Protein AF-A0A520C4T0-F1 (afdb_monomer_lite)

pLDDT: mean 92.87, std 3.26, range [80.75, 97.75]

Structure (mmCIF, N/CA/C/O backbone):
data_AF-A0A520C4T0-F1
#
_entry.id   AF-A0A520C4T0-F1
#
loop_
_atom_site.group_PDB
_atom_site.id
_atom_site.type_symbol
_atom_site.label_atom_id
_atom_site.label_alt_id
_atom_site.label_comp_id
_atom_site.label_asym_id
_atom_site.label_entity_id
_atom_site.label_seq_id
_atom_site.pdbx_PDB_ins_code
_atom_site.Cartn_x
_atom_site.Cartn_y
_atom_site.Cartn_z
_atom_site.occupancy
_atom_site.B_iso_or_equiv
_atom_site.auth_seq_id
_atom_site.auth_comp_id
_atom_site.auth_asym_id
_atom_site.auth_atom_id
_atom_site.pdbx_PDB_model_num
ATOM 1 N N . PHE A 1 1 ? 1.109 4.682 17.249 1.00 83.12 1 PHE A N 1
ATOM 2 C CA . PHE A 1 1 ? 2.144 3.772 16.698 1.00 83.12 1 PHE A CA 1
ATOM 3 C C . PHE A 1 1 ? 1.791 3.305 15.292 1.00 83.12 1 PHE A C 1
ATOM 5 O O . PHE A 1 1 ? 2.416 3.798 14.364 1.00 83.12 1 PHE A O 1
ATOM 12 N N . LEU A 1 2 ? 0.757 2.467 15.120 1.00 82.56 2 LEU A N 1
ATOM 13 C CA . LEU A 1 2 ? 0.374 1.898 13.815 1.00 82.56 2 LEU A CA 1
ATOM 14 C C . LEU A 1 2 ? 0.168 2.946 12.711 1.00 82.56 2 LEU A C 1
ATOM 16 O O . LEU A 1 2 ? 0.609 2.738 11.588 1.00 82.56 2 LEU A O 1
ATOM 20 N N . THR A 1 3 ? -0.440 4.091 13.026 1.00 83.19 3 THR A N 1
ATOM 21 C CA . THR A 1 3 ? -0.626 5.185 12.059 1.00 83.19 3 THR A CA 1
ATOM 22 C C . THR A 1 3 ? 0.706 5.717 11.525 1.00 83.19 3 THR A C 1
ATOM 24 O O . THR A 1 3 ? 0.868 5.862 10.318 1.00 83.19 3 THR A O 1
ATOM 27 N N . VAL A 1 4 ? 1.687 5.958 12.404 1.00 86.88 4 VAL A N 1
ATOM 28 C CA . VAL A 1 4 ? 3.007 6.494 12.024 1.00 86.88 4 VAL A CA 1
ATOM 29 C C . VAL A 1 4 ? 3.757 5.499 11.146 1.00 86.88 4 VAL A C 1
ATOM 31 O O . VAL A 1 4 ? 4.247 5.866 10.080 1.00 86.88 4 VAL A O 1
ATOM 34 N N . THR A 1 5 ? 3.805 4.231 11.556 1.00 89.38 5 THR A N 1
ATOM 35 C CA . THR A 1 5 ? 4.521 3.189 10.809 1.00 89.38 5 THR A CA 1
ATOM 36 C C . THR A 1 5 ? 3.862 2.904 9.459 1.00 89.38 5 THR A C 1
ATOM 38 O O . THR A 1 5 ? 4.558 2.799 8.452 1.00 89.38 5 THR A O 1
ATOM 41 N N . THR A 1 6 ? 2.525 2.891 9.404 1.00 88.00 6 THR A N 1
ATOM 42 C CA . THR A 1 6 ? 1.759 2.737 8.156 1.00 88.00 6 THR A CA 1
ATOM 43 C C . THR A 1 6 ? 2.044 3.881 7.186 1.00 88.00 6 THR A C 1
ATOM 45 O O . THR A 1 6 ? 2.322 3.637 6.014 1.00 88.00 6 THR A O 1
ATOM 48 N N . ILE A 1 7 ? 2.045 5.132 7.661 1.00 88.31 7 ILE A N 1
ATOM 49 C CA . ILE A 1 7 ? 2.377 6.290 6.820 1.00 88.31 7 ILE A CA 1
ATOM 50 C C . ILE A 1 7 ? 3.800 6.161 6.270 1.00 88.31 7 ILE A C 1
ATOM 52 O O . ILE A 1 7 ? 4.002 6.348 5.074 1.00 88.31 7 ILE A O 1
ATOM 56 N N . GLN A 1 8 ? 4.783 5.793 7.096 1.00 91.44 8 GLN A N 1
ATOM 57 C CA . GLN A 1 8 ? 6.172 5.626 6.650 1.00 91.44 8 GLN A CA 1
ATOM 58 C C . GLN A 1 8 ? 6.328 4.535 5.588 1.00 91.44 8 GLN A C 1
ATOM 60 O O . GLN A 1 8 ? 7.040 4.716 4.596 1.00 91.44 8 GLN A O 1
ATOM 65 N N . GLU A 1 9 ? 5.640 3.407 5.758 1.00 91.19 9 GLU A N 1
ATOM 66 C CA . GLU A 1 9 ? 5.629 2.338 4.762 1.00 91.19 9 GLU A CA 1
ATOM 67 C C . GLU A 1 9 ? 4.984 2.777 3.459 1.00 91.19 9 GLU A C 1
ATOM 69 O O . GLU A 1 9 ? 5.523 2.493 2.387 1.00 91.19 9 GLU A O 1
ATOM 74 N N . ILE A 1 10 ? 3.879 3.515 3.530 1.00 89.81 10 ILE A N 1
ATOM 75 C CA . ILE A 1 10 ? 3.190 4.030 2.349 1.00 89.81 10 ILE A CA 1
ATOM 76 C C . ILE A 1 10 ? 4.040 5.073 1.630 1.00 89.81 10 ILE A C 1
ATOM 78 O O . ILE A 1 10 ? 4.124 5.028 0.405 1.00 89.81 10 ILE A O 1
ATOM 82 N N . VAL A 1 11 ? 4.712 5.968 2.359 1.00 90.00 11 VAL A N 1
ATOM 83 C CA . VAL A 1 11 ? 5.649 6.949 1.793 1.00 90.00 11 VAL A CA 1
ATOM 84 C C . VAL A 1 11 ? 6.715 6.233 0.961 1.00 90.00 11 VAL A C 1
ATOM 86 O O . VAL A 1 11 ? 6.889 6.524 -0.222 1.00 90.00 11 VAL A O 1
ATOM 89 N N . ARG A 1 12 ? 7.402 5.251 1.558 1.00 93.31 12 ARG A N 1
ATOM 90 C CA . ARG A 1 12 ? 8.490 4.518 0.899 1.00 93.31 12 ARG A CA 1
ATOM 91 C C . ARG A 1 12 ? 7.990 3.665 -0.269 1.00 93.31 12 ARG A C 1
ATOM 93 O O . ARG A 1 12 ? 8.581 3.701 -1.346 1.00 93.31 12 ARG A O 1
ATOM 100 N N . SER A 1 13 ? 6.919 2.898 -0.068 1.00 91.25 13 SER A N 1
ATOM 101 C CA . SER A 1 13 ? 6.376 2.001 -1.096 1.00 91.25 13 SER A CA 1
ATOM 102 C C . SER A 1 13 ? 5.757 2.774 -2.261 1.00 91.25 13 SER A C 1
ATOM 104 O O . SER A 1 13 ? 6.084 2.484 -3.406 1.00 91.25 13 SER A O 1
ATOM 106 N N . SER A 1 14 ? 4.960 3.815 -2.016 1.00 91.44 14 SER A N 1
ATOM 107 C CA . SER A 1 14 ? 4.279 4.564 -3.087 1.00 91.44 14 SER A CA 1
ATOM 108 C C . SER A 1 14 ? 5.244 5.306 -4.005 1.00 91.44 14 SER A C 1
ATOM 110 O O . SER A 1 14 ? 4.997 5.402 -5.206 1.00 91.44 14 SER A O 1
ATOM 112 N N . LEU A 1 15 ? 6.360 5.808 -3.466 1.00 93.25 15 LEU A N 1
ATOM 113 C CA . LEU A 1 15 ? 7.383 6.485 -4.265 1.00 93.25 15 LEU A CA 1
ATOM 114 C C . LEU A 1 15 ? 8.107 5.538 -5.231 1.00 93.25 15 LEU A C 1
ATOM 116 O O . LEU A 1 15 ? 8.660 6.000 -6.227 1.00 93.25 15 LEU A O 1
ATOM 120 N N . VAL A 1 16 ? 8.137 4.236 -4.938 1.00 95.00 16 VAL A N 1
ATOM 121 C CA . VAL A 1 16 ? 9.079 3.318 -5.587 1.00 95.00 16 VAL A CA 1
ATOM 122 C C . VAL A 1 16 ? 8.405 2.101 -6.222 1.00 95.00 16 VAL A C 1
ATOM 124 O O . VAL A 1 16 ? 8.699 1.791 -7.370 1.00 95.00 16 VAL A O 1
ATOM 127 N N . GLN A 1 17 ? 7.480 1.431 -5.533 1.00 94.75 17 GLN A N 1
ATOM 128 C CA . GLN A 1 17 ? 6.895 0.145 -5.933 1.00 94.75 17 GLN A CA 1
ATOM 129 C C . GLN A 1 17 ? 6.230 0.189 -7.313 1.00 94.75 17 GLN A C 1
ATOM 131 O O . GLN A 1 17 ? 6.630 -0.555 -8.205 1.00 94.75 17 GLN A O 1
ATOM 136 N N . ASN A 1 18 ? 5.246 1.069 -7.523 1.00 93.50 18 ASN A N 1
ATOM 137 C CA . ASN A 1 18 ? 4.515 1.118 -8.796 1.00 93.50 18 ASN A CA 1
ATOM 138 C C . ASN A 1 18 ? 5.419 1.560 -9.955 1.00 93.50 18 ASN A C 1
ATOM 140 O O . ASN A 1 18 ? 5.301 1.040 -11.062 1.00 93.50 18 ASN A O 1
ATOM 144 N N . ALA A 1 19 ? 6.350 2.484 -9.696 1.00 95.38 19 ALA A N 1
ATOM 145 C CA . ALA A 1 19 ? 7.338 2.911 -10.682 1.00 95.38 19 ALA A CA 1
ATOM 146 C C . ALA A 1 19 ? 8.249 1.745 -11.088 1.00 95.38 19 ALA A C 1
ATOM 148 O O . ALA A 1 19 ? 8.416 1.478 -12.274 1.00 95.38 19 ALA A O 1
ATOM 149 N N . LEU A 1 20 ? 8.797 1.030 -10.103 1.00 96.81 20 LEU A N 1
ATOM 150 C CA . LEU A 1 20 ? 9.654 -0.132 -10.304 1.00 96.81 20 LEU A CA 1
ATOM 151 C C . LEU A 1 20 ? 8.931 -1.223 -11.098 1.00 96.81 20 LEU A C 1
ATOM 153 O O . LEU A 1 20 ? 9.462 -1.693 -12.101 1.00 96.81 20 LEU A O 1
ATOM 157 N N . ILE A 1 21 ? 7.711 -1.585 -10.685 1.00 95.94 21 ILE A N 1
ATOM 158 C CA . ILE A 1 21 ? 6.905 -2.602 -11.368 1.00 95.94 21 ILE A CA 1
ATOM 159 C C . ILE A 1 21 ? 6.658 -2.193 -12.817 1.00 95.94 21 ILE A C 1
ATOM 161 O O . ILE A 1 21 ? 6.878 -2.994 -13.724 1.00 95.94 21 ILE A O 1
ATOM 165 N N . LYS A 1 22 ? 6.247 -0.942 -13.047 1.00 94.56 22 LYS A N 1
ATOM 166 C CA . LYS A 1 22 ? 5.967 -0.425 -14.385 1.00 94.56 22 LYS A CA 1
ATOM 167 C C . LYS A 1 22 ? 7.208 -0.482 -15.269 1.00 94.56 22 LYS A C 1
ATOM 169 O O . LYS A 1 22 ? 7.157 -1.098 -16.327 1.00 94.56 22 LYS A O 1
ATOM 174 N N . PHE A 1 23 ? 8.304 0.141 -14.837 1.00 95.12 23 PHE A N 1
ATOM 175 C CA . PHE A 1 23 ? 9.500 0.276 -15.663 1.00 95.12 23 PHE A CA 1
ATOM 176 C C . PHE A 1 23 ? 10.185 -1.072 -15.909 1.00 95.12 23 PHE A C 1
ATOM 178 O O . PHE A 1 23 ? 10.609 -1.314 -17.028 1.00 95.12 23 PHE A O 1
ATOM 185 N N . ILE A 1 24 ? 10.210 -2.002 -14.945 1.00 95.44 24 ILE A N 1
ATOM 186 C CA . ILE A 1 24 ? 10.695 -3.369 -15.217 1.00 95.44 24 ILE A CA 1
ATOM 187 C C . ILE A 1 24 ? 9.792 -4.096 -16.223 1.00 95.44 24 ILE A C 1
ATOM 189 O O . ILE A 1 24 ? 10.297 -4.825 -17.073 1.00 95.44 24 ILE A O 1
ATOM 193 N N . SER A 1 25 ? 8.469 -3.920 -16.134 1.00 91.88 25 SER A N 1
ATOM 194 C CA . SER A 1 25 ? 7.519 -4.610 -17.020 1.00 91.88 25 SER A CA 1
ATOM 195 C C . SER A 1 25 ? 7.553 -4.089 -18.461 1.00 91.88 25 SER A C 1
ATOM 197 O O . SER A 1 25 ? 7.146 -4.814 -19.367 1.00 91.88 25 SER A O 1
ATOM 199 N N . SER A 1 26 ? 8.001 -2.845 -18.669 1.00 87.94 26 SER A N 1
ATOM 200 C CA . SER A 1 26 ? 7.968 -2.146 -19.961 1.00 87.94 26 SER A CA 1
ATOM 201 C C . SER A 1 26 ? 9.340 -1.876 -20.588 1.00 87.94 26 SER A C 1
ATOM 203 O O . SER A 1 26 ? 9.388 -1.242 -21.637 1.00 87.94 26 SER A O 1
ATOM 205 N N . SER A 1 27 ? 10.442 -2.248 -19.934 1.00 90.50 27 SER A N 1
ATOM 206 C CA . SER A 1 27 ? 11.806 -1.976 -20.412 1.00 90.50 27 SER A CA 1
ATOM 207 C C . SER A 1 27 ? 12.562 -3.253 -20.760 1.00 90.50 27 SER A C 1
ATOM 209 O O . SER A 1 27 ? 12.283 -4.329 -20.223 1.00 90.50 27 SER A O 1
ATOM 211 N N . ASP A 1 28 ? 13.543 -3.092 -21.643 1.00 89.62 28 ASP A N 1
ATOM 212 C CA . ASP A 1 28 ? 14.431 -4.154 -22.101 1.00 89.62 28 ASP A CA 1
ATOM 213 C C . ASP A 1 28 ? 15.311 -4.705 -20.966 1.00 89.62 28 ASP A C 1
ATOM 215 O O . ASP A 1 28 ? 15.524 -4.070 -19.925 1.00 89.62 28 ASP A O 1
ATOM 219 N N . ASP A 1 29 ? 15.794 -5.937 -21.143 1.00 89.00 29 ASP A N 1
ATOM 220 C CA . ASP A 1 29 ? 16.503 -6.691 -20.101 1.00 89.00 29 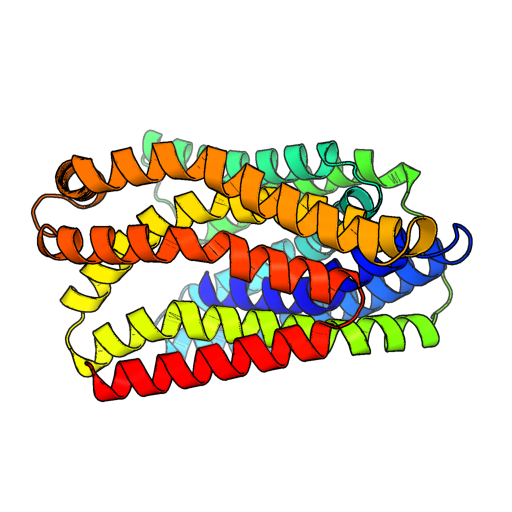ASP A CA 1
ATOM 221 C C . ASP A 1 29 ? 17.824 -6.045 -19.646 1.00 89.00 29 ASP A C 1
ATOM 223 O O . ASP A 1 29 ? 18.269 -6.284 -18.520 1.00 89.00 29 ASP A O 1
ATOM 227 N N . ASP A 1 30 ? 18.442 -5.219 -20.488 1.00 91.25 30 ASP A N 1
ATOM 228 C CA . ASP A 1 30 ? 19.680 -4.483 -20.220 1.00 91.25 30 ASP A CA 1
ATOM 229 C C . ASP A 1 30 ? 19.470 -3.251 -19.321 1.00 91.25 30 ASP A C 1
ATOM 231 O O . ASP A 1 30 ? 20.355 -2.891 -18.539 1.00 91.25 30 ASP A O 1
ATOM 235 N N . GLU A 1 31 ? 18.281 -2.647 -19.357 1.00 93.62 31 GLU A N 1
ATOM 236 C CA . GLU A 1 31 ? 17.913 -1.508 -18.512 1.00 93.62 31 GLU A CA 1
ATOM 237 C C . GLU A 1 31 ? 17.431 -1.942 -17.115 1.00 93.62 31 GLU A C 1
ATOM 239 O O . GLU A 1 31 ? 17.566 -1.196 -16.139 1.00 93.62 31 GLU A O 1
ATOM 244 N N . LYS A 1 32 ? 16.927 -3.176 -16.960 1.00 94.94 32 LYS A N 1
ATOM 245 C CA . LYS A 1 32 ? 16.395 -3.687 -15.677 1.00 94.94 32 LYS A CA 1
ATOM 246 C C . LYS A 1 32 ? 17.366 -3.553 -14.493 1.00 94.94 32 LYS A C 1
ATOM 248 O O . LYS A 1 32 ? 16.925 -3.074 -13.444 1.00 94.94 32 LYS A O 1
ATOM 253 N N . PRO A 1 33 ? 18.670 -3.884 -14.601 1.00 95.69 33 PRO A N 1
ATOM 254 C CA . PRO A 1 33 ? 19.602 -3.714 -13.485 1.00 95.69 33 PRO A CA 1
ATOM 255 C C . PRO A 1 33 ? 19.802 -2.256 -13.053 1.00 95.69 33 PRO A C 1
ATOM 257 O O . PRO A 1 33 ? 20.049 -1.989 -11.872 1.00 95.69 33 PRO A O 1
ATOM 260 N N . LYS A 1 34 ? 19.685 -1.311 -13.997 1.00 96.31 34 LYS A N 1
ATOM 261 C CA . LYS A 1 34 ? 19.764 0.134 -13.742 1.00 96.31 34 LYS A CA 1
ATOM 262 C C . LYS A 1 34 ? 18.522 0.621 -12.998 1.00 96.31 34 LYS A C 1
ATOM 264 O O . LYS A 1 34 ? 18.642 1.314 -11.988 1.00 96.31 34 LYS A O 1
ATOM 269 N N . ILE A 1 35 ? 17.340 0.181 -13.439 1.00 96.69 35 ILE A N 1
ATOM 270 C CA . ILE A 1 35 ? 16.049 0.481 -12.801 1.00 96.69 35 ILE A CA 1
ATOM 271 C C . ILE A 1 35 ? 16.022 -0.049 -11.362 1.00 96.69 35 ILE A C 1
ATOM 273 O O . ILE A 1 35 ? 15.666 0.686 -10.439 1.00 96.69 35 ILE A O 1
ATOM 277 N N . ILE A 1 36 ? 16.437 -1.304 -11.156 1.00 96.69 36 ILE A N 1
ATOM 278 C CA . ILE A 1 36 ? 16.510 -1.930 -9.829 1.00 96.69 36 ILE A CA 1
ATOM 279 C C . ILE A 1 36 ? 17.444 -1.126 -8.917 1.00 96.69 36 ILE A C 1
ATOM 281 O O . ILE A 1 36 ? 17.058 -0.781 -7.802 1.00 96.69 36 ILE A O 1
ATOM 285 N N . SER A 1 37 ? 18.641 -0.766 -9.390 1.00 95.94 37 SER A N 1
ATOM 286 C CA . SER A 1 37 ? 19.603 0.018 -8.603 1.00 95.94 37 SER A CA 1
ATOM 287 C C . SER A 1 37 ? 19.073 1.408 -8.220 1.00 95.94 37 SER A C 1
ATOM 289 O O . SER A 1 37 ? 19.130 1.805 -7.051 1.00 95.94 37 SER A O 1
ATOM 291 N N . ALA A 1 38 ? 18.466 2.128 -9.168 1.00 96.56 38 ALA A N 1
ATOM 292 C CA . ALA A 1 38 ? 17.843 3.425 -8.912 1.00 96.56 38 ALA A CA 1
ATOM 293 C C . ALA A 1 38 ? 16.696 3.324 -7.888 1.00 96.56 38 ALA A C 1
ATOM 295 O O . ALA A 1 38 ? 16.577 4.161 -6.991 1.00 96.56 38 ALA A O 1
ATOM 296 N N . SER A 1 39 ? 15.889 2.266 -7.978 1.00 96.75 39 SER A N 1
ATOM 297 C CA . SER A 1 39 ? 14.808 1.960 -7.037 1.00 96.75 39 SER A CA 1
ATOM 298 C C . SER A 1 39 ? 15.320 1.677 -5.621 1.00 96.75 39 SER A C 1
ATOM 300 O O . SER A 1 39 ? 14.822 2.261 -4.654 1.00 96.75 39 SER A O 1
ATOM 302 N N . PHE A 1 40 ? 16.361 0.845 -5.485 1.00 96.44 40 PHE A N 1
ATOM 303 C CA . PHE A 1 40 ? 17.034 0.604 -4.205 1.00 96.44 40 PHE A CA 1
ATOM 304 C C . PHE A 1 40 ? 17.624 1.887 -3.623 1.00 96.44 40 PHE A C 1
ATOM 306 O O . PHE A 1 40 ? 17.492 2.118 -2.424 1.00 96.44 40 PHE A O 1
ATOM 313 N N . THR A 1 41 ? 18.207 2.746 -4.461 1.00 95.94 41 THR A N 1
ATOM 314 C CA . THR A 1 41 ? 18.756 4.038 -4.031 1.00 95.94 41 THR A CA 1
ATOM 315 C C . THR A 1 41 ? 17.668 4.932 -3.439 1.00 95.94 41 THR A C 1
ATOM 317 O O . THR A 1 41 ? 17.805 5.395 -2.308 1.00 95.94 41 THR A O 1
ATOM 320 N N . ILE A 1 42 ? 16.553 5.134 -4.151 1.00 96.12 42 ILE A N 1
ATOM 321 C CA . ILE A 1 42 ? 15.443 5.967 -3.659 1.00 96.12 42 ILE A CA 1
ATOM 322 C C . ILE A 1 42 ? 14.845 5.363 -2.387 1.00 96.12 42 ILE A C 1
ATOM 324 O O . ILE A 1 42 ? 14.654 6.072 -1.401 1.00 96.12 42 ILE A O 1
ATOM 328 N N . SER A 1 43 ? 14.585 4.052 -2.376 1.00 96.06 43 SER A N 1
ATOM 329 C CA . SER A 1 43 ? 14.043 3.381 -1.195 1.00 96.06 43 SER A CA 1
ATOM 330 C C . SER A 1 43 ? 14.991 3.484 -0.001 1.00 96.06 43 SER A C 1
ATOM 332 O O . SER A 1 43 ? 14.514 3.695 1.106 1.00 96.06 43 SER A O 1
ATOM 334 N N . GLY A 1 44 ? 16.303 3.347 -0.205 1.00 96.12 44 GLY A N 1
ATOM 335 C CA . GLY A 1 44 ? 17.317 3.469 0.842 1.00 96.12 44 GLY A CA 1
ATOM 336 C C . GLY A 1 44 ? 17.378 4.878 1.425 1.00 96.12 44 GLY A C 1
ATOM 337 O O . GLY A 1 44 ? 17.341 5.026 2.645 1.00 96.12 44 GLY A O 1
ATOM 338 N N . ILE A 1 45 ? 17.371 5.908 0.571 1.00 95.88 45 ILE A N 1
ATOM 339 C CA . ILE A 1 45 ? 17.300 7.314 1.000 1.00 95.88 45 ILE A CA 1
ATOM 340 C C . ILE A 1 45 ? 16.035 7.550 1.830 1.00 95.88 45 ILE A C 1
ATOM 342 O O . ILE A 1 45 ? 16.126 8.082 2.933 1.00 95.88 45 ILE A O 1
ATOM 346 N N . MET A 1 46 ? 14.867 7.105 1.354 1.00 95.25 46 MET A N 1
ATOM 347 C CA . MET A 1 46 ? 13.615 7.254 2.103 1.00 95.25 46 MET A CA 1
ATOM 348 C C . MET A 1 46 ? 13.640 6.503 3.435 1.00 95.25 46 MET A C 1
ATOM 350 O O . MET A 1 46 ? 13.155 7.031 4.434 1.00 95.25 46 MET A O 1
ATOM 354 N N . THR A 1 47 ? 14.244 5.312 3.483 1.00 96.12 47 THR A N 1
ATOM 355 C CA . THR A 1 47 ? 14.421 4.580 4.741 1.00 96.12 47 THR A CA 1
ATOM 356 C C . THR A 1 47 ? 15.270 5.378 5.728 1.00 96.12 47 THR A C 1
ATOM 358 O O . THR A 1 47 ? 14.857 5.559 6.870 1.00 96.12 47 THR A O 1
ATOM 361 N N . ILE A 1 48 ? 16.422 5.895 5.291 1.00 96.81 48 ILE A N 1
ATOM 362 C CA . ILE A 1 48 ? 17.322 6.692 6.137 1.00 96.81 48 ILE A CA 1
ATOM 363 C C . ILE A 1 48 ? 16.610 7.947 6.648 1.00 96.81 48 ILE A C 1
ATOM 365 O O . ILE A 1 48 ? 16.675 8.234 7.840 1.00 96.81 48 ILE A O 1
ATOM 369 N N . VAL A 1 49 ? 15.884 8.656 5.776 1.00 96.06 49 VAL A N 1
ATOM 370 C CA . VAL A 1 49 ? 15.107 9.843 6.154 1.00 96.06 49 VAL A CA 1
ATOM 371 C C . VAL A 1 49 ? 14.069 9.490 7.222 1.00 96.06 49 VAL A C 1
ATOM 373 O O . VAL A 1 49 ? 14.047 10.128 8.269 1.00 96.06 49 VAL A O 1
ATOM 376 N N . CYS A 1 50 ? 13.248 8.455 7.026 1.00 95.06 50 CYS A N 1
ATOM 377 C CA . CYS A 1 50 ? 12.243 8.061 8.019 1.00 95.06 50 CYS A CA 1
ATOM 378 C C . CYS A 1 50 ? 12.862 7.605 9.351 1.00 95.06 50 CYS A C 1
ATOM 380 O O . CYS A 1 50 ? 12.350 7.971 10.405 1.00 95.06 50 CYS A O 1
ATOM 382 N N . ILE A 1 51 ? 13.971 6.856 9.320 1.00 95.88 51 ILE A N 1
ATOM 383 C CA . ILE A 1 51 ? 14.692 6.439 10.534 1.00 95.88 51 ILE A CA 1
ATOM 384 C C . ILE A 1 51 ? 15.231 7.663 11.281 1.00 95.88 51 ILE A C 1
ATOM 386 O O . ILE A 1 51 ? 15.065 7.762 12.496 1.00 95.88 51 ILE A O 1
ATOM 390 N N . PHE A 1 52 ? 15.830 8.617 10.565 1.00 96.19 52 PHE A N 1
ATOM 391 C CA . PHE A 1 52 ? 16.305 9.871 11.145 1.00 96.19 52 PHE A CA 1
ATOM 392 C C . PHE A 1 52 ? 15.159 10.668 11.784 1.00 96.19 52 PHE A C 1
ATOM 394 O O . PHE A 1 52 ? 15.271 11.089 12.934 1.00 96.19 52 PHE A O 1
ATOM 401 N N . PHE A 1 53 ? 14.025 10.800 11.088 1.00 94.88 53 PHE A N 1
ATOM 402 C CA . PHE A 1 53 ? 12.813 11.416 11.635 1.00 94.88 53 PHE A CA 1
ATOM 403 C C . PHE A 1 53 ? 12.325 10.701 12.902 1.00 94.88 53 PHE A C 1
ATOM 405 O O . PHE A 1 53 ? 11.973 11.365 13.874 1.00 94.88 53 PHE A O 1
ATOM 412 N N . ASN A 1 54 ? 12.342 9.366 12.928 1.00 94.81 54 ASN A N 1
ATOM 413 C CA . ASN A 1 54 ? 11.959 8.603 14.113 1.00 94.81 54 ASN A CA 1
ATOM 414 C C . ASN A 1 54 ? 12.882 8.902 15.294 1.00 94.81 54 ASN A C 1
ATOM 416 O O . ASN A 1 54 ? 12.386 9.177 16.378 1.00 94.81 54 ASN A O 1
ATOM 420 N N . PHE A 1 55 ? 14.202 8.918 15.103 1.00 95.19 55 PHE A N 1
ATOM 421 C CA . PHE A 1 55 ? 15.124 9.264 16.189 1.00 95.19 55 PHE A CA 1
ATOM 422 C C . PHE A 1 55 ? 14.936 10.698 16.697 1.00 95.19 55 PHE A C 1
ATOM 424 O O . PHE A 1 55 ? 14.981 10.920 17.906 1.00 95.19 55 PHE A O 1
ATOM 431 N N . LEU A 1 56 ? 14.687 11.651 15.795 1.00 95.06 56 LEU A N 1
ATOM 432 C CA . LEU A 1 56 ? 14.533 13.061 16.147 1.00 95.06 56 LEU A CA 1
ATOM 433 C C . LEU A 1 56 ? 13.209 13.351 16.872 1.00 95.06 56 LEU A C 1
ATOM 435 O O . LEU A 1 56 ? 13.192 14.107 17.839 1.00 95.06 56 LEU A O 1
ATOM 439 N N . PHE A 1 57 ? 12.104 12.746 16.425 1.00 94.12 57 PHE A N 1
ATOM 440 C CA . PHE A 1 57 ? 10.758 13.099 16.888 1.00 94.12 57 PHE A CA 1
ATOM 441 C C . PHE A 1 57 ? 10.091 12.053 17.791 1.00 94.12 57 PHE A C 1
ATOM 443 O O . PHE A 1 57 ? 9.031 12.344 18.335 1.00 94.12 57 PHE A O 1
ATOM 450 N N . ALA A 1 58 ? 10.669 10.863 18.002 1.00 92.81 58 ALA A N 1
ATOM 451 C CA . ALA A 1 58 ? 10.040 9.804 18.806 1.00 92.81 58 ALA A CA 1
ATOM 452 C C . ALA A 1 58 ? 9.648 10.259 20.220 1.00 92.81 58 ALA A C 1
ATOM 454 O O . ALA A 1 58 ? 8.528 9.991 20.649 1.00 92.81 58 ALA A O 1
ATOM 455 N N . HIS A 1 59 ? 10.551 10.946 20.926 1.00 91.94 59 HIS A N 1
ATOM 456 C CA . HIS A 1 59 ? 10.299 11.438 22.285 1.00 91.94 59 HIS A CA 1
ATOM 457 C C . HIS A 1 59 ? 9.249 12.552 22.289 1.00 91.94 59 HIS A C 1
ATOM 459 O O . HIS A 1 59 ? 8.272 12.461 23.021 1.00 91.94 59 HIS A O 1
ATOM 465 N N . TYR A 1 60 ? 9.375 13.523 21.379 1.00 91.75 60 TYR A N 1
ATOM 466 C CA . TYR A 1 60 ? 8.388 14.593 21.219 1.00 91.75 60 TYR A CA 1
ATOM 467 C C . TYR A 1 60 ? 6.975 14.054 20.945 1.00 91.75 60 TYR A C 1
ATOM 469 O O . TYR A 1 60 ? 6.005 14.501 21.547 1.00 91.75 60 TYR A O 1
ATOM 477 N N . LEU A 1 61 ? 6.852 13.057 20.063 1.00 89.38 61 LEU A N 1
ATOM 478 C CA . LEU A 1 61 ? 5.575 12.408 19.762 1.00 89.38 61 LEU A CA 1
ATOM 479 C C . LEU A 1 61 ? 5.039 11.583 20.940 1.00 89.38 61 LEU A C 1
ATOM 481 O O . LEU A 1 61 ? 3.825 11.492 21.106 1.00 89.38 61 LEU A O 1
ATOM 485 N N . ALA A 1 62 ? 5.916 10.976 21.746 1.00 90.81 62 ALA A N 1
ATOM 486 C CA . ALA A 1 62 ? 5.505 10.258 22.950 1.00 90.81 62 ALA A CA 1
ATOM 487 C C . ALA A 1 62 ? 4.910 11.208 23.995 1.00 90.81 62 ALA A C 1
ATOM 489 O O . ALA A 1 62 ? 3.873 10.882 24.569 1.00 90.81 62 ALA A O 1
ATOM 490 N N . ASP A 1 63 ? 5.520 12.378 24.187 1.00 91.06 63 ASP A N 1
ATOM 491 C CA . ASP A 1 63 ? 5.028 13.400 25.115 1.00 91.06 63 ASP A CA 1
ATOM 492 C C . ASP A 1 63 ? 3.727 14.035 24.607 1.00 91.06 63 ASP A C 1
ATOM 494 O O . ASP A 1 63 ? 2.767 14.176 25.362 1.00 91.06 63 ASP A O 1
ATOM 498 N N . LEU A 1 64 ? 3.653 14.351 23.307 1.00 88.88 64 LEU A N 1
ATOM 499 C CA . LEU A 1 64 ? 2.462 14.934 22.679 1.00 88.88 64 LEU A CA 1
ATOM 500 C C . LEU A 1 64 ? 1.219 14.039 22.810 1.00 88.88 64 LEU A C 1
ATOM 502 O O . LEU A 1 64 ? 0.102 14.543 22.910 1.00 88.88 64 LEU A O 1
ATOM 506 N N . TRP A 1 65 ? 1.404 12.718 22.776 1.00 85.38 65 TRP A N 1
ATOM 507 C CA . TRP A 1 65 ? 0.319 11.737 22.855 1.00 85.38 65 TRP A CA 1
ATOM 508 C C . TRP A 1 65 ? 0.160 11.085 24.232 1.00 85.38 65 TRP A C 1
ATOM 510 O O . TRP A 1 65 ? -0.597 10.121 24.340 1.00 85.38 65 TRP A O 1
ATOM 520 N N . ASP A 1 66 ? 0.867 11.574 25.256 1.00 87.00 66 ASP A N 1
ATOM 521 C CA . ASP A 1 66 ? 0.894 11.000 26.612 1.00 87.00 66 ASP A CA 1
ATOM 522 C C . ASP A 1 66 ? 1.126 9.470 26.615 1.00 87.00 66 ASP A C 1
ATOM 524 O O . ASP A 1 66 ? 0.523 8.688 27.349 1.00 87.00 66 ASP A O 1
ATOM 528 N N . ALA A 1 67 ? 2.011 9.012 25.726 1.00 85.06 67 ALA A N 1
ATOM 529 C CA . ALA A 1 67 ? 2.243 7.603 25.437 1.00 85.06 67 ALA A CA 1
ATOM 530 C C . ALA A 1 67 ? 3.706 7.236 25.709 1.00 85.06 67 ALA A C 1
ATOM 532 O O . ALA A 1 67 ? 4.472 6.966 24.789 1.00 85.06 67 ALA A O 1
ATOM 533 N N . LYS A 1 68 ? 4.106 7.182 26.984 1.00 80.75 68 LYS A N 1
ATOM 534 C CA . LYS A 1 68 ? 5.513 6.973 27.400 1.00 80.75 68 LYS A CA 1
ATOM 535 C C . LYS A 1 68 ? 6.242 5.799 26.706 1.00 80.75 68 LYS A C 1
ATOM 537 O O . LYS A 1 68 ? 7.387 5.987 26.299 1.00 80.75 68 LYS A O 1
ATOM 542 N N . PRO A 1 69 ? 5.631 4.613 26.480 1.00 86.56 69 PRO A N 1
ATOM 543 C CA . PRO A 1 69 ? 6.304 3.517 25.770 1.00 86.56 69 PRO A CA 1
ATOM 544 C C . PRO A 1 69 ? 6.520 3.772 24.267 1.00 86.56 69 PRO A C 1
ATOM 546 O O . PRO A 1 69 ? 7.325 3.087 23.638 1.00 86.56 69 PRO A O 1
ATOM 549 N N . PHE A 1 70 ? 5.807 4.735 23.672 1.00 89.62 70 PHE A N 1
ATOM 550 C CA . PHE A 1 70 ? 5.781 4.978 22.229 1.00 89.62 70 PHE A CA 1
ATOM 551 C C . PHE A 1 70 ? 7.170 5.244 21.650 1.00 89.62 70 PHE A C 1
ATOM 553 O O . PHE A 1 70 ? 7.509 4.661 20.619 1.00 89.62 70 PHE A O 1
ATOM 560 N N . ALA A 1 71 ? 7.976 6.081 22.313 1.00 90.75 71 ALA A N 1
ATOM 561 C CA . ALA A 1 71 ? 9.291 6.462 21.808 1.00 90.75 71 ALA A CA 1
ATOM 562 C C . ALA A 1 71 ? 10.207 5.241 21.650 1.00 90.75 71 ALA A C 1
ATOM 564 O O . ALA A 1 71 ? 10.777 5.018 20.582 1.00 90.75 71 ALA A O 1
ATOM 565 N N . SER A 1 72 ? 10.278 4.403 22.691 1.00 91.12 72 SER A N 1
ATOM 566 C CA . SER A 1 72 ? 11.080 3.177 22.677 1.00 91.12 72 SER A CA 1
ATOM 567 C C . SER A 1 72 ? 10.605 2.213 21.588 1.00 91.12 72 SER A C 1
ATOM 569 O O . SER A 1 72 ? 11.409 1.743 20.782 1.00 91.12 72 SER A O 1
ATOM 571 N N . ILE A 1 73 ? 9.295 1.968 21.495 1.00 93.31 73 ILE A N 1
ATOM 572 C CA . ILE A 1 73 ? 8.711 1.063 20.493 1.00 93.31 73 ILE A CA 1
ATOM 573 C C . ILE A 1 73 ? 9.015 1.561 19.069 1.00 93.31 73 ILE A C 1
ATOM 575 O O . ILE A 1 73 ? 9.406 0.767 18.213 1.00 93.31 73 ILE A O 1
ATOM 579 N N . LEU A 1 74 ? 8.885 2.867 18.810 1.00 93.81 74 LEU A N 1
ATOM 580 C CA . LEU A 1 74 ? 9.150 3.458 17.496 1.00 93.81 74 LEU A CA 1
ATOM 581 C C . LEU A 1 74 ? 10.628 3.359 17.098 1.00 93.81 74 LEU A C 1
ATOM 583 O O . LEU A 1 74 ? 10.932 3.034 15.952 1.00 93.81 74 LEU A O 1
ATOM 587 N N . ILE A 1 75 ? 11.546 3.576 18.041 1.00 94.00 75 ILE A N 1
ATOM 588 C CA . ILE A 1 75 ? 12.985 3.443 17.789 1.00 94.00 75 ILE A CA 1
ATOM 589 C C . ILE A 1 75 ? 13.348 1.995 17.432 1.00 94.00 75 ILE A C 1
ATOM 591 O O . ILE A 1 75 ? 14.057 1.771 16.452 1.00 94.00 75 ILE A O 1
ATOM 595 N N . HIS A 1 76 ? 12.827 1.003 18.162 1.00 94.25 76 HIS A N 1
ATOM 596 C CA . HIS A 1 76 ? 13.069 -0.414 17.855 1.00 94.25 76 HIS A CA 1
ATOM 597 C C . HIS A 1 76 ? 12.428 -0.838 16.525 1.00 94.25 76 HIS A C 1
ATOM 599 O O . HIS A 1 76 ? 12.979 -1.670 15.800 1.00 94.25 76 HIS A O 1
ATOM 605 N N . TYR A 1 77 ? 11.300 -0.223 16.155 1.00 94.88 77 TYR A N 1
ATOM 606 C CA . TYR A 1 77 ? 10.645 -0.468 14.873 1.00 94.88 77 TYR A CA 1
ATOM 607 C C . TYR A 1 77 ? 11.505 -0.079 13.665 1.00 94.88 77 TYR A C 1
ATOM 609 O O . TYR A 1 77 ? 11.322 -0.646 12.591 1.00 94.88 77 TYR A O 1
ATOM 617 N N . ASN A 1 78 ? 12.488 0.816 13.813 1.00 96.06 78 ASN A N 1
ATOM 618 C CA . ASN A 1 78 ? 13.403 1.165 12.721 1.00 96.06 78 ASN A CA 1
ATOM 619 C C . ASN A 1 78 ? 14.103 -0.066 12.119 1.00 96.06 78 ASN A C 1
ATOM 621 O O . ASN A 1 78 ? 14.358 -0.096 10.915 1.00 96.06 78 ASN A O 1
ATOM 625 N N . VAL A 1 79 ? 14.356 -1.105 12.926 1.00 96.50 79 VAL A N 1
ATOM 626 C CA . VAL A 1 79 ? 14.911 -2.383 12.451 1.00 96.50 79 VAL A CA 1
ATOM 627 C C . VAL A 1 79 ? 13.917 -3.100 11.535 1.00 96.50 79 VAL A C 1
ATOM 629 O O . VAL A 1 79 ? 14.280 -3.507 10.432 1.00 96.50 79 VAL A O 1
ATOM 632 N N . VAL A 1 80 ? 12.648 -3.199 11.953 1.00 95.56 80 VAL A N 1
ATOM 633 C CA . VAL A 1 80 ? 11.563 -3.755 11.126 1.00 95.56 80 VAL A CA 1
ATOM 634 C C . VAL A 1 80 ? 11.458 -2.970 9.824 1.00 95.56 80 VAL A C 1
ATOM 636 O O . VAL A 1 80 ? 11.483 -3.554 8.743 1.00 95.56 80 VAL A O 1
ATOM 639 N N . PHE A 1 81 ? 11.409 -1.643 9.916 1.00 95.62 81 PHE A N 1
ATOM 640 C CA . PHE A 1 81 ? 11.245 -0.759 8.771 1.00 95.62 81 PHE A CA 1
ATOM 641 C C . PHE A 1 81 ? 12.385 -0.888 7.750 1.00 95.62 81 PHE A C 1
ATOM 643 O O . PHE A 1 81 ? 12.127 -0.945 6.545 1.00 95.62 81 PHE A O 1
ATOM 650 N N . LEU A 1 82 ? 13.633 -1.012 8.217 1.00 96.94 82 LEU A N 1
ATOM 651 C CA . LEU A 1 82 ? 14.798 -1.271 7.369 1.00 96.94 82 LEU A CA 1
ATOM 652 C C . LEU A 1 82 ? 14.667 -2.600 6.614 1.00 96.94 82 LEU A C 1
ATOM 654 O O . LEU A 1 82 ? 14.896 -2.643 5.406 1.00 96.94 82 LEU A O 1
ATOM 658 N N . ILE A 1 83 ? 14.267 -3.674 7.298 1.00 97.12 83 ILE A N 1
ATOM 659 C CA . ILE A 1 83 ? 14.112 -5.006 6.695 1.00 97.12 83 ILE A CA 1
ATOM 660 C C . ILE A 1 83 ? 12.951 -5.017 5.691 1.00 97.12 83 ILE A C 1
ATOM 662 O O . ILE A 1 83 ? 13.094 -5.506 4.568 1.00 97.12 83 ILE A O 1
ATOM 666 N N . LEU A 1 84 ? 11.821 -4.395 6.046 1.00 95.44 84 LEU A N 1
ATOM 667 C CA . LEU A 1 84 ? 10.689 -4.198 5.137 1.00 95.44 84 LEU A CA 1
ATOM 668 C C . LEU A 1 84 ? 11.080 -3.355 3.913 1.00 95.44 84 LEU A C 1
ATOM 670 O O . LEU A 1 84 ? 10.502 -3.542 2.838 1.00 95.44 84 LEU A O 1
ATOM 674 N N . GLY A 1 85 ? 12.085 -2.481 4.061 1.00 95.81 85 GLY A N 1
ATOM 675 C CA . GLY A 1 85 ? 12.913 -1.892 3.004 1.00 95.81 85 GLY A CA 1
ATOM 676 C C . GLY A 1 85 ? 13.132 -2.839 1.832 1.00 95.81 85 GLY A C 1
ATOM 677 O O . GLY A 1 85 ? 12.580 -2.665 0.741 1.00 95.81 85 GLY A O 1
ATOM 678 N N . PHE A 1 86 ? 13.907 -3.880 2.120 1.00 96.88 86 PHE A N 1
ATOM 679 C CA . PHE A 1 86 ? 14.321 -4.913 1.178 1.00 96.88 86 PHE A CA 1
ATOM 680 C C . PHE A 1 86 ? 13.162 -5.800 0.740 1.00 96.88 86 PHE A C 1
ATOM 682 O O . PHE A 1 86 ? 13.004 -6.036 -0.457 1.00 96.88 86 PHE A O 1
ATOM 689 N N . LEU A 1 87 ? 12.306 -6.230 1.674 1.00 96.94 87 LEU A N 1
ATOM 690 C CA . LEU A 1 87 ? 11.158 -7.078 1.345 1.00 96.94 87 LEU A CA 1
ATOM 691 C C . LEU A 1 87 ? 10.252 -6.436 0.286 1.00 96.94 87 LEU A C 1
ATOM 693 O O . LEU A 1 87 ? 9.814 -7.098 -0.651 1.00 96.94 87 LEU A O 1
ATOM 697 N N . THR A 1 88 ? 9.992 -5.133 0.415 1.00 95.69 88 THR A N 1
ATOM 698 C CA . THR A 1 88 ? 9.144 -4.402 -0.539 1.00 95.69 88 THR A CA 1
ATOM 699 C C . THR A 1 88 ? 9.782 -4.378 -1.927 1.00 95.69 88 THR A C 1
ATOM 701 O O . THR A 1 88 ? 9.086 -4.584 -2.919 1.00 95.69 88 THR A O 1
ATOM 704 N N . GLN A 1 89 ? 11.102 -4.173 -2.011 1.00 96.88 89 GLN A N 1
ATOM 705 C CA . GLN A 1 89 ? 11.835 -4.202 -3.281 1.00 96.88 89 GLN A CA 1
ATOM 706 C C . GLN A 1 89 ? 11.763 -5.586 -3.929 1.00 96.88 89 GLN A C 1
ATOM 708 O O . GLN A 1 89 ? 11.397 -5.694 -5.096 1.00 96.88 89 GLN A O 1
ATOM 713 N N . PHE A 1 90 ? 12.031 -6.648 -3.167 1.00 97.25 90 PHE A N 1
ATOM 714 C CA . PHE A 1 90 ? 11.981 -8.019 -3.676 1.00 97.25 90 PHE A CA 1
ATOM 715 C C . PHE A 1 90 ? 10.588 -8.388 -4.189 1.00 97.25 90 PHE A C 1
ATOM 717 O O . PHE A 1 90 ? 10.447 -8.822 -5.332 1.00 97.25 90 PHE A O 1
ATOM 724 N N . ASN A 1 91 ? 9.553 -8.096 -3.401 1.00 96.38 91 ASN A N 1
ATOM 725 C CA . ASN A 1 91 ? 8.171 -8.338 -3.797 1.00 96.38 91 ASN A CA 1
ATOM 726 C C . ASN A 1 91 ? 7.765 -7.524 -5.035 1.00 96.38 91 ASN A C 1
ATOM 728 O O . ASN A 1 91 ? 7.005 -8.021 -5.862 1.00 96.38 91 ASN A O 1
ATOM 732 N N . SER A 1 92 ? 8.270 -6.298 -5.188 1.00 96.31 92 SER A N 1
ATOM 733 C CA . SER A 1 92 ? 7.998 -5.462 -6.366 1.00 96.31 92 SER A CA 1
ATOM 734 C C . SER A 1 92 ? 8.659 -6.024 -7.629 1.00 96.31 92 SER A C 1
ATOM 736 O O . SER A 1 92 ? 8.030 -6.073 -8.682 1.00 96.31 92 SER A O 1
ATOM 738 N N . ILE A 1 93 ? 9.905 -6.501 -7.530 1.00 96.62 93 ILE A N 1
ATOM 739 C CA . ILE A 1 93 ? 10.609 -7.140 -8.653 1.00 96.62 93 ILE A CA 1
ATOM 740 C C . ILE A 1 93 ? 9.898 -8.436 -9.064 1.00 96.62 93 ILE A C 1
ATOM 742 O O . ILE A 1 93 ? 9.724 -8.681 -10.258 1.00 96.62 93 ILE A O 1
ATOM 746 N N . GLU A 1 94 ? 9.458 -9.254 -8.104 1.00 95.38 94 GLU A N 1
ATOM 747 C CA . GLU A 1 94 ? 8.681 -10.467 -8.392 1.00 95.38 94 GLU A CA 1
ATOM 748 C C . GLU A 1 94 ? 7.347 -10.150 -9.089 1.00 95.38 94 GLU A C 1
ATOM 750 O O . GLU A 1 94 ? 7.038 -10.759 -10.116 1.00 95.38 94 GLU A O 1
ATOM 755 N N . GLN A 1 95 ? 6.599 -9.154 -8.593 1.00 94.62 95 GLN A N 1
ATOM 756 C CA . GLN A 1 95 ? 5.334 -8.709 -9.199 1.00 94.62 95 GLN A CA 1
ATOM 757 C C . GLN A 1 95 ? 5.521 -8.218 -10.638 1.00 94.62 95 GLN A C 1
ATOM 759 O O . GLN A 1 95 ? 4.708 -8.541 -11.503 1.00 94.62 95 GLN A O 1
ATOM 764 N N . ALA A 1 96 ? 6.612 -7.501 -10.920 1.00 94.06 96 ALA A N 1
ATOM 765 C CA . ALA A 1 96 ? 6.948 -7.059 -12.274 1.00 94.06 96 ALA A CA 1
ATOM 766 C C . ALA A 1 96 ? 7.158 -8.228 -13.253 1.00 94.06 96 ALA A C 1
ATOM 768 O O . ALA A 1 96 ? 6.889 -8.107 -14.445 1.00 94.06 96 ALA A O 1
ATOM 769 N N . HIS A 1 97 ? 7.594 -9.383 -12.746 1.00 93.44 97 HIS A N 1
ATOM 770 C CA . HIS A 1 97 ? 7.756 -10.615 -13.522 1.00 93.44 97 HIS A CA 1
ATOM 771 C C . HIS A 1 97 ? 6.522 -11.528 -13.468 1.00 93.44 97 HIS A C 1
ATOM 773 O O . HIS A 1 97 ? 6.588 -12.666 -13.928 1.00 93.44 97 HIS A O 1
ATOM 779 N N . LEU A 1 98 ? 5.398 -11.057 -12.911 1.00 91.81 98 LEU A N 1
ATOM 780 C CA . LEU A 1 98 ? 4.178 -11.844 -12.694 1.00 91.81 98 LEU A CA 1
ATOM 781 C C . LEU A 1 98 ? 4.410 -13.109 -11.842 1.00 91.81 98 LEU A C 1
ATOM 783 O O . LEU A 1 98 ? 3.648 -14.074 -11.922 1.00 91.81 98 LEU A O 1
ATOM 787 N N . SER A 1 99 ? 5.451 -13.104 -11.004 1.00 92.94 99 SER A N 1
ATOM 788 C CA . SER A 1 99 ? 5.689 -14.125 -9.986 1.00 92.94 99 SER A CA 1
ATOM 789 C C . SER A 1 99 ? 5.100 -13.653 -8.662 1.00 92.94 99 SER A C 1
ATOM 791 O O . SER A 1 99 ? 5.470 -12.605 -8.146 1.00 92.94 99 SER A O 1
ATOM 793 N N . PHE A 1 100 ? 4.200 -14.444 -8.078 1.00 91.75 100 PHE A N 1
ATOM 794 C CA . PHE A 1 100 ? 3.544 -14.098 -6.809 1.00 91.75 100 PHE A CA 1
ATOM 795 C C . PHE A 1 100 ? 3.866 -15.080 -5.677 1.00 91.75 100 PHE A C 1
ATOM 797 O O . PHE A 1 100 ? 3.396 -14.899 -4.558 1.00 91.75 100 PHE A O 1
ATOM 804 N N . LYS A 1 101 ? 4.678 -16.118 -5.934 1.00 93.62 101 LYS A N 1
ATOM 805 C CA . LYS A 1 101 ? 4.987 -17.153 -4.933 1.00 93.62 101 LYS A CA 1
ATOM 806 C C . LYS A 1 101 ? 5.788 -16.597 -3.754 1.00 93.62 101 LYS A C 1
ATOM 808 O O . LYS A 1 101 ? 5.404 -16.852 -2.615 1.00 93.62 101 LYS A O 1
ATOM 813 N N . GLY A 1 102 ? 6.857 -15.834 -3.998 1.00 92.88 102 GLY A N 1
ATOM 814 C CA . GLY A 1 102 ? 7.634 -15.233 -2.911 1.00 92.88 102 GLY A CA 1
ATOM 815 C C . GLY A 1 102 ? 6.857 -14.138 -2.179 1.00 92.88 102 GLY A C 1
ATOM 816 O O . GLY A 1 102 ? 6.891 -14.084 -0.950 1.00 92.88 102 GLY A O 1
ATOM 817 N N . VAL A 1 103 ? 6.045 -13.357 -2.899 1.00 94.44 103 VAL A N 1
ATOM 818 C CA . VAL A 1 103 ? 5.108 -12.377 -2.315 1.00 94.44 103 VAL A CA 1
ATOM 819 C C . VAL A 1 103 ? 4.104 -13.051 -1.376 1.00 94.44 103 VAL A C 1
ATOM 821 O O . VAL A 1 103 ? 3.890 -12.583 -0.259 1.00 94.44 103 VAL A O 1
ATOM 824 N N . PHE A 1 104 ? 3.506 -14.165 -1.802 1.00 95.69 104 PHE A N 1
ATOM 825 C CA . PHE A 1 104 ? 2.557 -14.930 -0.997 1.00 95.69 104 PHE A CA 1
ATOM 826 C C . PHE A 1 104 ? 3.216 -15.479 0.269 1.00 95.69 104 PHE A C 1
ATOM 828 O O . PHE A 1 104 ? 2.761 -15.175 1.368 1.00 95.69 104 PHE A O 1
ATOM 835 N N . TRP A 1 105 ? 4.308 -16.238 0.133 1.00 97.06 105 TRP A N 1
ATOM 836 C CA . TRP A 1 105 ? 4.952 -16.880 1.280 1.00 97.06 105 TRP A CA 1
ATOM 837 C C . TRP A 1 105 ? 5.552 -15.874 2.257 1.00 97.06 105 TRP A C 1
ATOM 839 O O . TRP A 1 105 ? 5.441 -16.065 3.464 1.00 97.06 105 TRP A O 1
ATOM 849 N N . SER A 1 106 ? 6.134 -14.778 1.766 1.00 96.50 106 SER A N 1
ATOM 850 C CA . SER A 1 106 ? 6.656 -13.726 2.640 1.00 96.50 106 SER A CA 1
ATOM 851 C C . SER A 1 106 ? 5.545 -13.029 3.430 1.00 96.50 106 SER A C 1
ATOM 853 O O . SER A 1 106 ? 5.673 -12.851 4.637 1.00 96.50 106 SER A O 1
ATOM 855 N N . ASN A 1 107 ? 4.413 -12.693 2.805 1.00 94.62 107 ASN A N 1
ATOM 856 C CA . ASN A 1 107 ? 3.276 -12.127 3.534 1.00 94.62 107 ASN A CA 1
ATOM 857 C C . ASN A 1 107 ? 2.648 -13.146 4.495 1.00 94.62 107 ASN A C 1
ATOM 859 O O . ASN A 1 107 ? 2.308 -12.786 5.620 1.00 94.62 107 ASN A O 1
ATOM 863 N N . PHE A 1 108 ? 2.530 -14.410 4.083 1.00 96.19 108 PHE A N 1
ATOM 864 C CA . PHE A 1 108 ? 1.987 -15.476 4.920 1.00 96.19 108 PHE A CA 1
ATOM 865 C C . PHE A 1 108 ? 2.826 -15.683 6.180 1.00 96.19 108 PHE A C 1
ATOM 867 O O . PHE A 1 108 ? 2.267 -15.729 7.272 1.00 96.19 108 PHE A O 1
ATOM 874 N N . ILE A 1 109 ? 4.156 -15.735 6.053 1.00 95.75 109 ILE A N 1
ATOM 875 C CA . ILE A 1 109 ? 5.073 -15.834 7.195 1.00 95.75 109 ILE A CA 1
ATOM 876 C C . ILE A 1 109 ? 4.909 -14.619 8.102 1.00 95.75 109 ILE A C 1
ATOM 878 O O . ILE A 1 109 ? 4.694 -14.796 9.294 1.00 95.75 109 ILE A O 1
ATOM 882 N N . ARG A 1 110 ? 4.924 -13.395 7.558 1.00 94.00 110 ARG A N 1
ATOM 883 C CA . ARG A 1 110 ? 4.784 -12.175 8.367 1.00 94.00 110 ARG A CA 1
ATOM 884 C C . ARG A 1 110 ? 3.494 -12.167 9.191 1.00 94.00 110 ARG A C 1
ATOM 886 O O . ARG A 1 110 ? 3.549 -11.943 10.400 1.00 94.00 110 ARG A O 1
ATOM 893 N N . GLN A 1 111 ? 2.352 -12.447 8.558 1.00 94.00 111 GLN A N 1
ATOM 894 C CA . GLN A 1 111 ? 1.060 -12.424 9.248 1.00 94.00 111 GLN A CA 1
ATOM 895 C C . GLN A 1 111 ? 0.899 -13.610 10.201 1.00 94.00 111 GLN A C 1
ATOM 897 O O . GLN A 1 111 ? 0.391 -13.426 11.303 1.00 94.00 111 GLN A O 1
ATOM 902 N N . SER A 1 112 ? 1.382 -14.797 9.824 1.00 94.56 112 SER A N 1
ATOM 903 C CA . SER A 1 112 ? 1.326 -15.984 10.683 1.00 94.56 112 SER A CA 1
ATOM 904 C C . SER A 1 112 ? 2.234 -15.841 11.898 1.00 94.56 112 SER A C 1
ATOM 906 O O . SER A 1 112 ? 1.809 -16.165 12.996 1.00 94.56 112 SER A O 1
ATOM 908 N N . SER A 1 113 ? 3.452 -15.308 11.750 1.00 93.12 113 SER A N 1
ATOM 909 C CA . SER A 1 113 ? 4.351 -15.043 12.879 1.00 93.12 113 SER A CA 1
ATOM 910 C C . SER A 1 113 ? 3.716 -14.090 13.889 1.00 93.12 113 SER A C 1
ATOM 912 O O . SER A 1 113 ? 3.761 -14.357 15.087 1.00 93.12 113 SER A O 1
ATOM 914 N N . PHE A 1 114 ? 3.085 -13.009 13.416 1.00 91.81 114 PHE A N 1
ATOM 915 C CA . PHE A 1 114 ? 2.390 -12.069 14.293 1.00 91.81 114 PHE A CA 1
ATOM 916 C C . PHE A 1 114 ? 1.172 -12.712 14.973 1.00 91.81 114 PHE A C 1
ATOM 918 O O . PHE A 1 114 ? 1.036 -12.632 16.192 1.00 91.81 114 PHE A O 1
ATOM 925 N N . PHE A 1 115 ? 0.321 -13.396 14.202 1.00 94.44 115 PHE A N 1
ATOM 926 C CA . PHE A 1 115 ? -0.869 -14.075 14.716 1.00 94.44 115 PHE A CA 1
ATOM 927 C C . PHE A 1 115 ? -0.526 -15.153 15.749 1.00 94.44 115 PHE A C 1
ATOM 929 O O . PHE A 1 115 ? -1.094 -15.160 16.837 1.00 94.44 115 PHE A O 1
ATOM 936 N N . LEU A 1 116 ? 0.429 -16.034 15.437 1.00 93.81 116 LEU A N 1
ATOM 937 C CA . LEU A 1 116 ? 0.852 -17.114 16.327 1.00 93.81 116 LEU A CA 1
ATOM 938 C C . LEU A 1 116 ? 1.456 -16.572 17.618 1.00 93.81 116 LEU A C 1
ATOM 940 O O . LEU A 1 116 ? 1.167 -17.111 18.679 1.00 93.81 116 LEU A O 1
ATOM 944 N N . ALA A 1 117 ? 2.247 -15.498 17.558 1.00 91.75 117 ALA A N 1
ATOM 945 C CA . ALA A 1 117 ? 2.774 -14.883 18.769 1.00 91.75 117 ALA A CA 1
ATOM 946 C C . ALA A 1 117 ? 1.646 -14.360 19.665 1.00 91.75 117 ALA A C 1
ATOM 948 O O . ALA A 1 117 ? 1.603 -14.701 20.843 1.00 91.75 117 ALA A O 1
ATOM 949 N N . VAL A 1 118 ? 0.702 -13.592 19.106 1.00 91.81 118 VAL A N 1
ATOM 950 C CA . VAL A 1 118 ? -0.457 -13.083 19.859 1.00 91.81 118 VAL A CA 1
ATOM 951 C C . VAL A 1 118 ? -1.277 -14.234 20.449 1.00 91.81 118 VAL A C 1
ATOM 953 O O . VAL A 1 118 ? -1.656 -14.169 21.614 1.00 91.81 118 VAL A O 1
ATOM 956 N N . LEU A 1 119 ? -1.495 -15.307 19.685 1.00 92.69 119 LEU A N 1
ATOM 957 C CA . LEU A 1 119 ? -2.206 -16.497 20.149 1.00 92.69 119 LEU A CA 1
ATOM 958 C C . LEU A 1 119 ? -1.476 -17.193 21.306 1.00 92.69 119 LEU A C 1
ATOM 960 O O . LEU A 1 119 ? -2.110 -17.576 22.284 1.00 92.69 119 LEU A O 1
ATOM 964 N N . VAL A 1 120 ? -0.150 -17.333 21.228 1.00 92.25 120 VAL A N 1
ATOM 965 C CA . VAL A 1 120 ? 0.658 -17.924 22.305 1.00 92.25 120 VAL A CA 1
ATOM 966 C C . VAL A 1 120 ? 0.568 -17.077 23.570 1.00 92.25 120 VAL A C 1
ATOM 968 O O . VAL A 1 120 ? 0.298 -17.624 24.636 1.00 92.25 120 VAL A O 1
ATOM 971 N N . PHE A 1 121 ? 0.723 -15.755 23.473 1.00 90.75 121 PHE A N 1
ATOM 972 C CA . PHE A 1 121 ? 0.578 -14.868 24.632 1.00 90.75 121 PHE A CA 1
ATOM 973 C C . PHE A 1 121 ? -0.831 -14.921 25.231 1.00 90.75 121 PHE A C 1
ATOM 975 O O . PHE A 1 121 ? -0.970 -14.951 26.448 1.00 90.75 121 PHE A O 1
ATOM 982 N N . PHE A 1 122 ? -1.861 -15.012 24.386 1.00 90.38 122 PHE A N 1
ATOM 983 C CA . PHE A 1 122 ? -3.245 -15.170 24.827 1.00 90.38 122 PHE A CA 1
ATOM 984 C C . PHE A 1 122 ? -3.479 -16.488 25.583 1.00 90.38 122 PHE A C 1
ATOM 986 O O . PHE A 1 122 ? -4.141 -16.488 26.612 1.00 90.38 122 PHE A O 1
ATOM 993 N N . ILE A 1 123 ? -2.925 -17.609 25.104 1.00 93.44 123 ILE A N 1
ATOM 994 C CA . ILE A 1 123 ? -3.106 -18.930 25.736 1.00 93.44 123 ILE A CA 1
ATOM 995 C C . ILE A 1 123 ? -2.281 -19.069 27.023 1.00 93.44 123 ILE A C 1
ATOM 997 O O . ILE A 1 123 ? -2.712 -19.724 27.966 1.00 93.44 123 ILE A O 1
ATOM 1001 N N . THR A 1 124 ? -1.077 -18.497 27.050 1.00 90.81 124 THR A N 1
ATOM 1002 C CA . THR A 1 124 ? -0.124 -18.660 28.164 1.00 90.81 124 THR A CA 1
ATOM 1003 C C . THR A 1 124 ? -0.343 -17.688 29.322 1.00 90.81 124 THR A C 1
ATOM 1005 O O . THR A 1 124 ? 0.327 -17.826 30.342 1.00 90.81 124 THR A O 1
ATOM 1008 N N . ASP A 1 125 ? -1.248 -16.716 29.167 1.00 86.81 125 ASP A N 1
ATOM 1009 C CA . ASP A 1 125 ? -1.539 -15.645 30.136 1.00 86.81 125 ASP A CA 1
ATOM 1010 C C . ASP A 1 125 ? -0.287 -14.870 30.607 1.00 86.81 125 ASP A C 1
ATOM 1012 O O . ASP A 1 125 ? -0.236 -14.253 31.673 1.00 86.81 125 ASP A O 1
ATOM 1016 N N . VAL A 1 126 ? 0.775 -14.892 29.794 1.00 87.19 126 VAL A N 1
ATOM 1017 C CA . VAL A 1 126 ? 1.993 -14.124 30.051 1.00 87.19 126 VAL A CA 1
ATOM 1018 C C . VAL A 1 126 ? 1.697 -12.656 29.769 1.00 87.19 126 VAL A C 1
ATOM 1020 O O . VAL A 1 126 ? 1.191 -12.309 28.700 1.00 87.19 126 VAL A O 1
ATOM 1023 N N . LYS A 1 127 ? 2.064 -11.773 30.707 1.00 85.12 127 LYS A N 1
ATOM 1024 C CA . LYS A 1 127 ? 1.916 -10.322 30.539 1.00 85.12 127 LYS A CA 1
ATOM 1025 C C . LYS A 1 127 ? 2.612 -9.858 29.256 1.00 85.12 127 LYS A C 1
ATOM 1027 O O . LYS A 1 127 ? 3.838 -9.837 29.166 1.00 85.12 127 LYS A O 1
ATOM 1032 N N . LEU A 1 128 ? 1.807 -9.476 28.269 1.00 83.00 128 LEU A N 1
ATOM 1033 C CA . LEU A 1 128 ? 2.279 -8.998 26.980 1.00 83.00 128 LEU A CA 1
ATOM 1034 C C . LEU A 1 128 ? 2.687 -7.525 27.077 1.00 83.00 128 LEU A C 1
ATOM 1036 O O . LEU A 1 128 ? 1.843 -6.629 27.052 1.00 83.00 128 LEU A O 1
ATOM 1040 N N . GLU A 1 129 ? 3.989 -7.264 27.110 1.00 87.31 129 GLU A N 1
ATOM 1041 C CA . GLU A 1 129 ? 4.498 -5.924 26.832 1.00 87.31 129 GLU A CA 1
ATOM 1042 C C . GLU A 1 129 ? 4.506 -5.647 25.324 1.00 87.31 129 GLU A C 1
ATOM 1044 O O . GLU A 1 129 ? 4.904 -6.483 24.509 1.00 87.31 129 GLU A O 1
ATOM 1049 N N . LEU A 1 130 ? 4.114 -4.430 24.938 1.00 87.06 130 LEU A N 1
ATOM 1050 C CA . LEU A 1 130 ? 4.021 -4.017 23.532 1.00 87.06 130 LEU A CA 1
ATOM 1051 C C . LEU A 1 130 ? 5.351 -4.143 22.774 1.00 87.06 130 LEU A C 1
ATOM 1053 O O . LEU A 1 130 ? 5.354 -4.348 21.561 1.00 87.06 130 LEU A O 1
ATOM 1057 N N . ILE A 1 131 ? 6.482 -4.043 23.476 1.00 89.62 131 ILE A N 1
ATOM 1058 C CA . ILE A 1 131 ? 7.809 -4.173 22.873 1.00 89.62 131 ILE A CA 1
ATOM 1059 C C . ILE A 1 131 ? 8.066 -5.587 22.328 1.00 89.62 131 ILE A C 1
ATOM 1061 O O . ILE A 1 131 ? 8.697 -5.732 21.280 1.00 89.62 131 ILE A O 1
ATOM 1065 N N . TYR A 1 132 ? 7.499 -6.632 22.945 1.00 90.69 132 TYR A N 1
ATOM 1066 C CA . TYR A 1 132 ? 7.645 -8.007 22.458 1.00 90.69 132 TYR A CA 1
ATOM 1067 C C . TYR A 1 132 ? 7.007 -8.200 21.081 1.00 90.69 132 TYR A C 1
ATOM 1069 O O . TYR A 1 132 ? 7.552 -8.919 20.243 1.00 90.69 132 TYR A O 1
ATOM 1077 N N . LEU A 1 133 ? 5.912 -7.489 20.792 1.00 91.31 133 LEU A N 1
ATOM 1078 C CA . LEU A 1 133 ? 5.296 -7.499 19.465 1.00 91.31 133 LEU A CA 1
ATOM 1079 C C . LEU A 1 133 ? 6.201 -6.883 18.391 1.00 91.31 133 LEU A C 1
ATOM 1081 O O . LEU A 1 133 ? 6.103 -7.265 17.224 1.00 91.31 133 LEU A O 1
ATOM 1085 N N . VAL A 1 134 ? 7.087 -5.948 18.751 1.00 92.94 134 VAL A N 1
ATOM 1086 C CA . VAL A 1 134 ? 8.086 -5.407 17.817 1.00 92.94 134 VAL A CA 1
ATOM 1087 C C . VAL A 1 134 ? 9.149 -6.458 17.522 1.00 92.94 134 VAL A C 1
ATOM 1089 O O . VAL A 1 134 ? 9.480 -6.667 16.359 1.00 92.94 134 VAL A O 1
ATOM 1092 N N . TYR A 1 135 ? 9.635 -7.182 18.533 1.00 93.12 135 TYR A N 1
ATOM 1093 C CA . TYR A 1 135 ? 10.606 -8.258 18.311 1.00 93.12 135 TYR A CA 1
ATOM 1094 C C . TYR A 1 135 ? 10.034 -9.380 17.441 1.00 93.12 135 TYR A C 1
ATOM 1096 O O . TYR A 1 135 ? 10.695 -9.818 16.501 1.00 93.12 135 TYR A O 1
ATOM 1104 N N . VAL A 1 136 ? 8.779 -9.778 17.667 1.00 94.38 136 VAL A N 1
ATOM 1105 C CA . VAL A 1 136 ? 8.066 -10.722 16.789 1.00 94.38 136 VAL A CA 1
ATOM 1106 C C . VAL A 1 136 ? 8.022 -10.210 15.348 1.00 94.38 136 VAL A C 1
ATOM 1108 O O . VAL A 1 136 ? 8.281 -10.973 14.417 1.00 94.38 136 VAL A O 1
ATOM 1111 N N . GLN A 1 137 ? 7.740 -8.919 15.144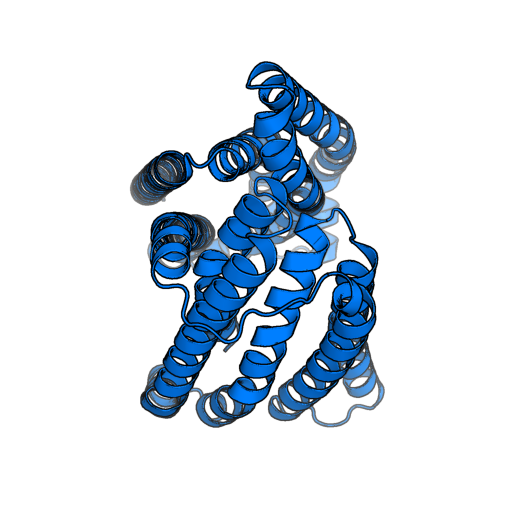 1.00 94.56 137 GLN A N 1
ATOM 1112 C CA . GLN A 1 137 ? 7.750 -8.313 13.811 1.00 94.56 137 GLN A CA 1
ATOM 1113 C C . GLN A 1 137 ? 9.144 -8.287 13.182 1.00 94.56 137 GLN A C 1
ATOM 1115 O O . GLN A 1 137 ? 9.246 -8.498 11.977 1.00 94.56 137 GLN A O 1
ATOM 1120 N N . ILE A 1 138 ? 10.213 -8.091 13.962 1.00 95.31 138 ILE A N 1
ATOM 1121 C CA . ILE A 1 138 ? 11.595 -8.190 13.467 1.00 95.31 138 ILE A CA 1
ATOM 1122 C C . ILE A 1 138 ? 11.848 -9.605 12.947 1.00 95.31 138 ILE A C 1
ATOM 1124 O O . ILE A 1 138 ? 12.217 -9.761 11.785 1.00 95.31 138 ILE A O 1
ATOM 1128 N N . PHE A 1 139 ? 11.587 -10.637 13.754 1.00 95.44 139 PHE A N 1
ATOM 1129 C CA . PHE A 1 139 ? 11.769 -12.026 13.323 1.00 95.44 139 PHE A CA 1
ATOM 1130 C C . PHE A 1 139 ? 10.920 -12.348 12.091 1.00 95.44 139 PHE A C 1
ATOM 1132 O O . PHE A 1 139 ? 11.446 -12.841 11.091 1.00 95.44 139 PHE A O 1
ATOM 1139 N N . GLY A 1 140 ? 9.632 -11.996 12.121 1.00 96.56 140 GLY A N 1
ATOM 1140 C CA . GLY A 1 140 ? 8.724 -12.169 10.992 1.00 96.56 140 GLY A CA 1
ATOM 1141 C C . GLY A 1 140 ? 9.245 -11.488 9.726 1.00 96.56 140 GLY A C 1
ATOM 1142 O O . GLY A 1 140 ? 9.267 -12.109 8.664 1.00 96.56 140 GLY A O 1
ATOM 1143 N N . ALA A 1 141 ? 9.733 -10.249 9.823 1.00 96.44 141 ALA A N 1
ATOM 1144 C CA . ALA A 1 141 ? 10.291 -9.507 8.698 1.00 96.44 141 ALA A CA 1
ATOM 1145 C C . ALA A 1 141 ? 11.583 -10.145 8.160 1.00 96.44 141 ALA A C 1
ATOM 1147 O O . ALA A 1 141 ? 11.727 -10.251 6.940 1.00 96.44 141 ALA A O 1
ATOM 1148 N N . ILE A 1 142 ? 12.489 -10.617 9.027 1.00 97.38 142 ILE A N 1
ATOM 1149 C CA . ILE A 1 142 ? 13.727 -11.308 8.621 1.00 97.38 142 ILE A CA 1
ATOM 1150 C C . ILE A 1 142 ? 13.381 -12.563 7.818 1.00 97.38 142 ILE A C 1
ATOM 1152 O O . ILE A 1 142 ? 13.790 -12.680 6.663 1.00 97.38 142 ILE A O 1
ATOM 1156 N N . PHE A 1 143 ? 12.581 -13.474 8.383 1.00 97.00 143 PHE A N 1
ATOM 1157 C CA . PHE A 1 143 ? 12.223 -14.726 7.708 1.00 97.00 143 PHE A CA 1
ATOM 1158 C C . PHE A 1 143 ? 11.462 -14.479 6.403 1.00 97.00 143 PHE A C 1
ATOM 1160 O O . PHE A 1 143 ? 11.765 -15.097 5.382 1.00 97.00 143 PHE A O 1
ATOM 1167 N N . SER A 1 144 ? 10.535 -13.519 6.401 1.00 97.12 144 SER A N 1
ATOM 1168 C CA . SER A 1 144 ? 9.792 -13.130 5.198 1.00 97.12 144 SER A CA 1
ATOM 1169 C C . SER A 1 144 ? 10.717 -12.607 4.097 1.00 97.12 144 SER A C 1
ATOM 1171 O O . SER A 1 144 ? 10.559 -12.967 2.930 1.00 97.12 144 SER A O 1
ATOM 1173 N N . THR A 1 145 ? 11.712 -11.795 4.464 1.00 97.75 145 THR A N 1
ATOM 1174 C CA . THR A 1 145 ? 12.704 -11.244 3.529 1.00 97.75 145 THR A CA 1
ATOM 1175 C C . THR A 1 145 ? 13.625 -12.328 2.984 1.00 97.75 145 THR A C 1
ATOM 1177 O O . THR A 1 145 ? 13.893 -12.338 1.786 1.00 97.75 145 THR A O 1
ATOM 1180 N N . LEU A 1 146 ? 14.063 -13.275 3.818 1.00 97.31 146 LEU A N 1
ATOM 1181 C CA . LEU A 1 146 ? 14.885 -14.412 3.388 1.00 97.31 146 LEU A CA 1
ATOM 1182 C C . LEU A 1 146 ? 14.143 -15.312 2.392 1.00 97.31 146 LEU A C 1
ATOM 1184 O O . LEU A 1 146 ? 14.708 -15.721 1.375 1.00 97.31 146 LEU A O 1
ATOM 1188 N N . VAL A 1 147 ? 12.863 -15.590 2.652 1.00 96.75 147 VAL A N 1
ATOM 1189 C CA . VAL A 1 147 ? 12.024 -16.368 1.733 1.00 96.75 147 VAL A CA 1
ATOM 1190 C C . VAL A 1 147 ? 11.817 -15.618 0.422 1.00 96.75 147 VAL A C 1
ATOM 1192 O O . VAL A 1 147 ? 12.058 -16.192 -0.639 1.00 96.75 147 VAL A O 1
ATOM 1195 N N . SER A 1 148 ? 11.460 -14.332 0.470 1.00 96.50 148 SER A N 1
ATOM 1196 C CA . SER A 1 148 ? 11.319 -13.510 -0.739 1.00 96.50 148 SER A CA 1
ATOM 1197 C C . SER A 1 148 ? 12.633 -13.433 -1.534 1.00 96.50 148 SER A C 1
ATOM 1199 O O . SER A 1 148 ? 12.630 -13.653 -2.744 1.00 96.50 148 SER A O 1
ATOM 1201 N N . TYR A 1 149 ? 13.784 -13.275 -0.865 1.00 96.81 149 TYR A N 1
ATOM 1202 C CA . TYR A 1 149 ? 15.108 -13.289 -1.498 1.00 96.81 149 TYR A CA 1
ATOM 1203 C C . TYR A 1 149 ? 15.354 -14.563 -2.315 1.00 96.81 149 TYR A C 1
ATOM 1205 O O . TYR A 1 149 ? 15.790 -14.497 -3.466 1.00 96.81 149 TYR A O 1
ATOM 1213 N N . ARG A 1 150 ? 15.018 -15.737 -1.763 1.00 95.94 150 ARG A N 1
ATOM 1214 C CA . ARG A 1 150 ? 15.177 -17.022 -2.460 1.00 95.94 150 ARG A CA 1
ATOM 1215 C C . ARG A 1 150 ? 14.385 -17.082 -3.771 1.00 95.94 150 ARG A C 1
ATOM 1217 O O . ARG A 1 150 ? 14.850 -17.739 -4.706 1.00 95.94 150 ARG A O 1
ATOM 1224 N N . HIS A 1 151 ? 13.230 -16.424 -3.838 1.00 94.81 151 HIS A N 1
ATOM 1225 C CA . HIS A 1 151 ? 12.391 -16.367 -5.034 1.00 94.81 151 HIS A CA 1
ATOM 1226 C C . HIS A 1 151 ? 12.828 -15.273 -6.016 1.00 94.81 151 HIS A C 1
ATOM 1228 O O . HIS A 1 151 ? 12.842 -15.515 -7.222 1.00 94.81 151 HIS A O 1
ATOM 1234 N N . VAL A 1 152 ? 13.253 -14.105 -5.524 1.00 95.94 152 VAL A N 1
ATOM 1235 C CA . VAL A 1 152 ? 13.640 -12.978 -6.384 1.00 95.94 152 VAL A CA 1
ATOM 1236 C C . VAL A 1 152 ? 15.069 -13.070 -6.924 1.00 95.94 152 VAL A C 1
ATOM 1238 O O . VAL A 1 152 ? 15.378 -12.426 -7.923 1.00 95.94 152 VAL A O 1
ATOM 1241 N N . LYS A 1 153 ? 15.955 -13.874 -6.314 1.00 94.19 153 LYS A N 1
ATOM 1242 C CA . LYS A 1 153 ? 17.396 -13.910 -6.644 1.00 94.19 153 LYS A CA 1
ATOM 1243 C C . LYS A 1 153 ? 17.712 -14.091 -8.133 1.00 94.19 153 LYS A C 1
ATOM 1245 O O . LYS A 1 153 ? 18.736 -13.606 -8.590 1.00 94.19 153 LYS A O 1
ATOM 1250 N N . ALA A 1 154 ? 16.848 -14.778 -8.885 1.00 90.88 154 ALA A N 1
ATOM 1251 C CA . ALA A 1 154 ? 17.028 -14.989 -10.322 1.00 90.88 154 ALA A CA 1
ATOM 1252 C C . ALA A 1 154 ? 16.852 -13.695 -11.141 1.00 90.88 154 ALA A C 1
ATOM 1254 O O . ALA A 1 154 ? 17.483 -13.529 -12.182 1.00 90.88 154 ALA A O 1
ATOM 1255 N N . TYR A 1 155 ? 16.020 -12.774 -10.652 1.00 92.06 155 TYR A N 1
ATOM 1256 C CA . TYR A 1 155 ? 15.710 -11.487 -11.277 1.00 92.06 155 TYR A CA 1
ATOM 1257 C C . TYR A 1 155 ? 16.529 -10.331 -10.687 1.00 92.06 155 TYR A C 1
ATOM 1259 O O . TYR A 1 155 ? 16.616 -9.258 -11.280 1.00 92.06 155 TYR A O 1
ATOM 1267 N N . LEU A 1 156 ? 17.128 -10.533 -9.511 1.00 92.75 156 LEU A N 1
ATOM 1268 C CA . LEU A 1 156 ? 17.868 -9.509 -8.785 1.00 92.75 156 LEU A CA 1
ATOM 1269 C C . LEU A 1 156 ? 19.272 -9.316 -9.378 1.00 92.75 156 LEU A C 1
ATOM 1271 O O . LEU A 1 156 ? 20.252 -9.890 -8.907 1.00 92.75 156 LEU A O 1
ATOM 1275 N N . LYS A 1 157 ? 19.368 -8.469 -10.403 1.00 91.69 157 LYS A N 1
ATOM 1276 C CA . LYS A 1 157 ? 20.636 -7.963 -10.943 1.00 91.69 157 LYS A CA 1
ATOM 1277 C C . LYS A 1 157 ? 20.743 -6.478 -10.617 1.00 91.69 157 LYS A C 1
ATOM 1279 O O . LYS A 1 157 ? 19.827 -5.725 -10.925 1.00 91.69 157 LYS A O 1
ATOM 1284 N N . ILE A 1 158 ? 21.837 -6.058 -9.987 1.00 88.12 158 ILE A N 1
ATOM 1285 C CA . ILE A 1 158 ? 22.038 -4.669 -9.553 1.00 88.12 158 ILE A CA 1
ATOM 1286 C C . ILE A 1 158 ? 23.201 -4.069 -10.341 1.00 88.12 158 ILE A C 1
ATOM 1288 O O . ILE A 1 158 ? 24.288 -4.641 -10.375 1.00 88.12 158 ILE A O 1
ATOM 1292 N N . SER A 1 159 ? 22.977 -2.906 -10.957 1.00 88.25 159 SER A N 1
ATOM 1293 C CA . SER A 1 159 ? 24.069 -2.058 -11.444 1.00 88.25 159 SER A CA 1
ATOM 1294 C C . SER A 1 159 ? 24.674 -1.283 -10.273 1.00 88.25 159 SER A C 1
ATOM 1296 O O . SER A 1 159 ? 23.960 -0.572 -9.570 1.00 88.25 159 SER A O 1
ATOM 1298 N N . PHE A 1 160 ? 25.987 -1.375 -10.064 1.00 85.25 160 PHE A N 1
ATOM 1299 C CA . PHE A 1 160 ? 26.685 -0.612 -9.017 1.00 85.25 160 PHE A CA 1
ATOM 1300 C C . PHE A 1 160 ? 26.941 0.858 -9.392 1.00 85.25 160 PHE A C 1
ATOM 1302 O O . PHE A 1 160 ? 27.574 1.590 -8.635 1.00 85.25 160 PHE A O 1
ATOM 1309 N N . LYS A 1 161 ? 26.463 1.307 -10.558 1.00 86.94 161 LYS A N 1
ATOM 1310 C CA . LYS A 1 161 ? 26.547 2.706 -10.983 1.00 86.94 161 LYS A CA 1
ATOM 1311 C C . LYS A 1 161 ? 25.300 3.468 -10.555 1.00 86.94 161 LYS A C 1
ATOM 1313 O O . LYS A 1 161 ? 24.194 2.932 -10.567 1.00 86.94 161 LYS A O 1
ATOM 1318 N N . LEU A 1 162 ? 25.490 4.735 -10.196 1.00 85.81 162 LEU A N 1
ATOM 1319 C CA . LEU A 1 162 ? 24.392 5.625 -9.846 1.00 85.81 162 LEU A CA 1
ATOM 1320 C C . LEU A 1 162 ? 23.724 6.153 -11.122 1.00 85.81 162 LEU A C 1
ATOM 1322 O O . LEU A 1 162 ? 24.235 7.050 -11.790 1.00 85.81 162 LEU A O 1
ATOM 1326 N N . GLU A 1 163 ? 22.571 5.582 -11.455 1.00 89.69 163 GLU A N 1
ATOM 1327 C CA . GLU A 1 163 ? 21.834 5.870 -12.688 1.00 89.69 163 GLU A CA 1
ATOM 1328 C C . GLU A 1 163 ? 20.869 7.047 -12.475 1.00 89.69 163 GLU A C 1
ATOM 1330 O O . GLU A 1 163 ? 19.661 6.880 -12.284 1.00 89.69 163 GLU A O 1
ATOM 1335 N N . TRP A 1 164 ? 21.410 8.269 -12.473 1.00 93.06 164 TRP A N 1
ATOM 1336 C CA . TRP A 1 164 ? 20.652 9.500 -12.198 1.00 93.06 164 TRP A CA 1
ATOM 1337 C C . TRP A 1 164 ? 19.420 9.693 -13.084 1.00 93.06 164 TRP A C 1
ATOM 1339 O O . TRP A 1 164 ? 18.418 10.255 -12.637 1.00 93.06 164 TRP A O 1
ATOM 1349 N N . GLU A 1 165 ? 19.482 9.240 -14.334 1.00 95.12 165 GLU A N 1
ATOM 1350 C CA . GLU A 1 165 ? 18.350 9.302 -15.254 1.00 95.12 165 GLU A CA 1
ATOM 1351 C C . GLU A 1 165 ? 17.167 8.472 -14.736 1.00 95.12 165 GLU A C 1
ATOM 1353 O O . GLU A 1 165 ? 16.044 8.975 -14.634 1.00 95.12 165 GLU A O 1
ATOM 1358 N N . TRP A 1 166 ? 17.426 7.228 -14.327 1.00 96.06 166 TRP A N 1
ATOM 1359 C CA . TRP A 1 166 ? 16.410 6.344 -13.766 1.00 96.06 166 TRP A CA 1
ATOM 1360 C C . TRP A 1 166 ? 15.908 6.820 -12.410 1.00 96.06 166 TRP A C 1
ATOM 1362 O O . TRP A 1 166 ? 14.705 6.761 -12.163 1.00 96.06 166 TRP A O 1
ATOM 1372 N N . ILE A 1 167 ? 16.780 7.382 -11.569 1.00 96.44 167 ILE A N 1
ATOM 1373 C CA . ILE A 1 167 ? 16.365 8.000 -10.301 1.00 96.44 167 ILE A CA 1
ATOM 1374 C C . ILE A 1 167 ? 15.345 9.114 -10.566 1.00 96.44 167 ILE A C 1
ATOM 1376 O O . ILE A 1 167 ? 14.275 9.136 -9.956 1.00 96.44 167 ILE A O 1
ATOM 1380 N N . LYS A 1 168 ? 15.623 10.010 -11.523 1.00 96.62 168 LYS A N 1
ATOM 1381 C CA . LYS A 1 168 ? 14.695 11.089 -11.898 1.00 96.62 168 LYS A CA 1
ATOM 1382 C C . LYS A 1 168 ? 13.385 10.546 -12.472 1.00 96.62 168 LYS A C 1
ATOM 1384 O O . LYS A 1 168 ? 12.321 11.050 -12.110 1.00 96.62 168 LYS A O 1
ATOM 1389 N N . LYS A 1 169 ? 13.435 9.521 -13.332 1.00 95.81 169 LYS A N 1
ATOM 1390 C CA . LYS A 1 169 ? 12.242 8.875 -13.912 1.00 95.81 169 LYS A CA 1
ATOM 1391 C C . LYS A 1 169 ? 11.360 8.235 -12.835 1.00 95.81 169 LYS A C 1
ATOM 1393 O O . LYS A 1 169 ? 10.162 8.519 -12.788 1.00 95.81 169 LYS A O 1
ATOM 1398 N N . ILE A 1 170 ? 11.951 7.435 -11.943 1.00 96.25 170 ILE A N 1
ATOM 1399 C CA . ILE A 1 170 ? 11.248 6.781 -10.831 1.00 96.25 170 ILE A CA 1
ATOM 1400 C C . ILE A 1 170 ? 10.664 7.828 -9.889 1.00 96.25 170 ILE A C 1
ATOM 1402 O O . ILE A 1 170 ? 9.479 7.764 -9.592 1.00 96.25 170 ILE A O 1
ATOM 1406 N N . PHE A 1 171 ? 11.437 8.836 -9.481 1.00 95.94 171 PHE A N 1
ATOM 1407 C CA . PHE A 1 171 ? 10.952 9.875 -8.573 1.00 95.94 171 PHE A CA 1
ATOM 1408 C C . PHE A 1 171 ? 9.837 10.736 -9.192 1.00 95.94 171 PHE A C 1
ATOM 1410 O O . PHE A 1 171 ? 8.850 11.053 -8.529 1.00 95.94 171 PHE A O 1
ATOM 1417 N N . SER A 1 172 ? 9.952 11.094 -10.477 1.00 95.44 172 SER A N 1
ATOM 1418 C CA . SER A 1 172 ? 8.933 11.883 -11.185 1.00 95.44 172 SER A CA 1
ATOM 1419 C C . SER A 1 172 ? 7.596 11.148 -11.292 1.00 95.44 172 SER A C 1
ATOM 1421 O O . SER A 1 172 ? 6.544 11.775 -11.183 1.00 95.44 172 SER A O 1
ATOM 1423 N N . TYR A 1 173 ? 7.631 9.826 -11.458 1.00 95.19 173 TYR A N 1
ATOM 1424 C CA . TYR A 1 173 ? 6.447 8.975 -11.367 1.00 95.19 173 TYR A CA 1
ATOM 1425 C C . TYR A 1 173 ? 5.964 8.857 -9.912 1.00 95.19 173 TYR A C 1
ATOM 1427 O O . TYR A 1 173 ? 4.804 9.126 -9.592 1.00 95.19 173 TYR A O 1
ATOM 1435 N N . GLY A 1 174 ? 6.887 8.489 -9.024 1.00 94.94 174 GLY A N 1
ATOM 1436 C CA . GLY A 1 174 ? 6.654 8.151 -7.629 1.00 94.94 174 GLY A CA 1
ATOM 1437 C C . GLY A 1 174 ? 6.009 9.271 -6.835 1.00 94.94 174 GLY A C 1
ATOM 1438 O O . GLY A 1 174 ? 5.113 9.003 -6.049 1.00 94.94 174 GLY A O 1
ATOM 1439 N N . LYS A 1 175 ? 6.386 10.534 -7.063 1.00 95.25 175 LYS A N 1
ATOM 1440 C CA . LYS A 1 175 ? 5.801 11.680 -6.345 1.00 95.25 175 LYS A CA 1
ATOM 1441 C C . LYS A 1 175 ? 4.283 11.795 -6.528 1.00 95.25 175 LYS A C 1
ATOM 1443 O O . LYS A 1 175 ? 3.585 12.161 -5.588 1.00 95.25 175 LYS A O 1
ATOM 1448 N N . PHE A 1 176 ? 3.762 11.454 -7.711 1.00 96.19 176 PHE A N 1
ATOM 1449 C CA . PHE A 1 176 ? 2.319 11.465 -7.967 1.00 96.19 176 PHE A CA 1
ATOM 1450 C C . PHE A 1 176 ? 1.638 10.235 -7.368 1.00 96.19 176 PHE A C 1
ATOM 1452 O O . PHE A 1 176 ? 0.555 10.362 -6.802 1.00 96.19 176 PHE A O 1
ATOM 1459 N N . ALA A 1 177 ? 2.278 9.063 -7.428 1.00 94.19 177 ALA A N 1
ATOM 1460 C CA . ALA A 1 177 ? 1.775 7.859 -6.765 1.00 94.19 177 ALA A CA 1
ATOM 1461 C C . ALA A 1 177 ? 1.724 8.047 -5.238 1.00 94.19 177 ALA A C 1
ATOM 1463 O O . ALA A 1 177 ? 0.726 7.730 -4.604 1.00 94.19 177 ALA A O 1
ATOM 1464 N N . PHE A 1 178 ? 2.755 8.661 -4.658 1.00 94.12 178 PHE A N 1
ATOM 1465 C CA . PHE A 1 178 ? 2.792 9.063 -3.258 1.00 94.12 178 PHE A CA 1
ATOM 1466 C C . PHE A 1 178 ? 1.662 10.030 -2.909 1.00 94.12 178 PHE A C 1
ATOM 1468 O O . PHE A 1 178 ? 0.907 9.759 -1.978 1.00 94.12 178 PHE A O 1
ATOM 1475 N N . GLY A 1 179 ? 1.500 11.108 -3.683 1.00 93.75 179 GLY A N 1
ATOM 1476 C CA . GLY A 1 179 ? 0.392 12.043 -3.497 1.00 93.75 179 GLY A CA 1
ATOM 1477 C C . GLY A 1 179 ? -0.967 11.344 -3.552 1.00 93.75 179 GLY A C 1
ATOM 1478 O O . GLY A 1 179 ? -1.811 11.585 -2.699 1.00 93.75 179 GLY A O 1
ATOM 1479 N N . THR A 1 180 ? -1.148 10.411 -4.490 1.00 94.19 180 THR A N 1
ATOM 1480 C CA . THR A 1 180 ? -2.380 9.616 -4.628 1.00 94.19 180 THR A CA 1
ATOM 1481 C C . THR A 1 180 ? -2.653 8.797 -3.370 1.00 94.19 180 THR A C 1
ATOM 1483 O O . THR A 1 180 ? -3.772 8.811 -2.859 1.00 94.19 180 THR A O 1
ATOM 1486 N N . SER A 1 181 ? -1.640 8.111 -2.838 1.00 91.88 181 SER A N 1
ATOM 1487 C CA . SER A 1 181 ? -1.775 7.298 -1.627 1.00 91.88 181 SER A CA 1
ATOM 1488 C C . SER A 1 181 ? -2.066 8.152 -0.391 1.00 91.88 181 SER A C 1
ATOM 1490 O O . SER A 1 181 ? -2.946 7.800 0.387 1.00 91.88 181 SER A O 1
ATOM 1492 N N . VAL A 1 182 ? -1.395 9.299 -0.229 1.00 90.38 182 VAL A N 1
ATOM 1493 C CA . VAL A 1 182 ? -1.671 10.241 0.871 1.00 90.38 182 VAL A CA 1
ATOM 1494 C C . VAL A 1 182 ? -3.096 10.779 0.781 1.00 90.38 182 VAL A C 1
ATOM 1496 O O . VAL A 1 182 ? -3.827 10.719 1.766 1.00 90.38 182 VAL A O 1
ATOM 1499 N N . SER A 1 183 ? -3.519 11.249 -0.395 1.00 91.38 183 SER A N 1
ATOM 1500 C CA . SER A 1 183 ? -4.885 11.733 -0.607 1.00 91.38 183 SER A CA 1
ATOM 1501 C C . SER A 1 183 ? -5.923 10.640 -0.350 1.00 91.38 183 SER A C 1
ATOM 1503 O O . SER A 1 183 ? -6.929 10.915 0.289 1.00 91.38 183 SER A O 1
ATOM 1505 N N . SER A 1 184 ? -5.649 9.395 -0.754 1.00 89.75 184 SER A N 1
ATOM 1506 C CA . SER A 1 184 ? -6.545 8.258 -0.500 1.00 89.75 184 SER A CA 1
ATOM 1507 C C . SER A 1 184 ? -6.691 7.961 0.996 1.00 89.75 184 SER A C 1
ATOM 1509 O O . SER A 1 184 ? -7.807 7.780 1.473 1.00 89.75 184 SER A O 1
ATOM 1511 N N . ILE A 1 185 ? -5.587 7.954 1.757 1.00 85.50 185 ILE A N 1
ATOM 1512 C CA . ILE A 1 185 ? -5.627 7.747 3.217 1.00 85.50 185 ILE A CA 1
ATOM 1513 C C . ILE A 1 185 ? -6.424 8.856 3.886 1.00 85.50 185 ILE A C 1
ATOM 1515 O O . ILE A 1 185 ? -7.283 8.564 4.718 1.00 85.50 185 ILE A O 1
ATOM 1519 N N . LEU A 1 186 ? -6.147 10.110 3.517 1.00 84.75 186 LEU A N 1
ATOM 1520 C CA . LEU A 1 186 ? -6.853 11.262 4.061 1.00 84.75 186 LEU A CA 1
ATOM 1521 C C . LEU A 1 186 ? -8.349 11.139 3.781 1.00 84.75 186 LEU A C 1
ATOM 1523 O O . LEU A 1 186 ? -9.116 11.195 4.730 1.00 84.75 186 LEU A O 1
ATOM 1527 N N . SER A 1 187 ? -8.759 10.852 2.541 1.00 87.25 187 SER A N 1
ATOM 1528 C CA . SER A 1 187 ? -10.169 10.604 2.211 1.00 87.25 187 SER A CA 1
ATOM 1529 C C . SER A 1 187 ? -10.787 9.477 3.025 1.00 87.25 187 SER A C 1
ATOM 1531 O O . SER A 1 187 ? -11.865 9.646 3.568 1.00 87.25 187 SER A O 1
ATOM 1533 N N . SER A 1 188 ? -10.107 8.337 3.158 1.00 83.12 188 SER A N 1
ATOM 1534 C CA . SER A 1 188 ? -10.658 7.200 3.908 1.00 83.12 188 SER A CA 1
ATOM 1535 C C . SER A 1 188 ? -10.744 7.442 5.420 1.00 83.12 188 SER A C 1
ATOM 1537 O O . SER A 1 188 ? -11.545 6.811 6.104 1.00 83.12 188 SER A O 1
ATOM 1539 N N . SER A 1 189 ? -9.907 8.335 5.959 1.00 84.75 189 SER A N 1
ATOM 1540 C CA . SER A 1 189 ? -9.841 8.608 7.399 1.00 84.75 189 SER A CA 1
ATOM 1541 C C . SER A 1 189 ? -10.673 9.825 7.797 1.00 84.75 189 SER A C 1
ATOM 1543 O O . SER A 1 189 ? -11.125 9.900 8.940 1.00 84.75 189 SER A O 1
ATOM 1545 N N . ILE A 1 190 ? -10.872 10.782 6.883 1.00 88.62 190 ILE A N 1
ATOM 1546 C CA . ILE A 1 190 ? -11.523 12.052 7.200 1.00 88.62 190 ILE A CA 1
ATOM 1547 C C . ILE A 1 190 ? -12.990 11.854 7.574 1.00 88.62 190 ILE A C 1
ATOM 1549 O O . ILE A 1 190 ? -13.431 12.481 8.532 1.00 88.62 190 ILE A O 1
ATOM 1553 N N . ASP A 1 191 ? -13.697 10.928 6.918 1.00 88.69 191 ASP A N 1
ATOM 1554 C CA . ASP A 1 191 ? -15.085 10.576 7.245 1.00 88.69 191 ASP A CA 1
ATOM 1555 C C . ASP A 1 191 ? -15.214 10.241 8.740 1.00 88.69 191 ASP A C 1
ATOM 1557 O O . ASP A 1 191 ? -15.993 10.840 9.485 1.00 88.69 191 ASP A O 1
ATOM 1561 N N . GLN A 1 192 ? -14.364 9.326 9.214 1.00 89.00 192 GLN A N 1
ATOM 1562 C CA . GLN A 1 192 ? -14.359 8.891 10.605 1.00 89.00 192 GLN A CA 1
ATOM 1563 C C . GLN A 1 192 ? -13.936 10.015 11.565 1.00 89.00 192 GLN A C 1
ATOM 1565 O O . GLN A 1 192 ? -14.501 10.129 12.659 1.00 89.00 192 GLN A O 1
ATOM 1570 N N . MET A 1 193 ? -12.938 10.819 11.184 1.00 88.81 193 MET A N 1
ATOM 1571 C CA . MET A 1 193 ? -12.444 11.931 12.001 1.00 88.81 193 MET A CA 1
ATOM 1572 C C . MET A 1 193 ? -13.511 13.016 12.173 1.00 88.81 193 MET A C 1
ATOM 1574 O O . MET A 1 193 ? -13.766 13.430 13.302 1.00 88.81 193 MET A O 1
ATOM 1578 N N . MET A 1 194 ? -14.166 13.428 11.084 1.00 92.50 194 MET A N 1
ATOM 1579 C CA . MET A 1 194 ? -15.200 14.464 11.091 1.00 92.50 194 MET A CA 1
ATOM 1580 C C . MET A 1 194 ? -16.447 14.015 11.846 1.00 92.50 194 MET A C 1
ATOM 1582 O O . MET A 1 194 ? -16.945 14.767 12.677 1.00 92.50 194 MET A O 1
ATOM 1586 N N . LEU A 1 195 ? -16.901 12.771 11.655 1.00 92.31 195 LEU A N 1
ATOM 1587 C CA . LEU A 1 195 ? -17.995 12.215 12.459 1.00 92.31 195 LEU A CA 1
ATOM 1588 C C . LEU A 1 195 ? -17.664 12.219 13.956 1.00 92.31 195 LEU A C 1
ATOM 1590 O O . LEU A 1 195 ? -18.528 12.506 14.780 1.00 92.31 195 LEU A O 1
ATOM 1594 N N . GLY A 1 196 ? -16.411 11.928 14.317 1.00 90.31 196 GLY A N 1
ATOM 1595 C CA . GLY A 1 196 ? -15.959 11.939 15.707 1.00 90.31 196 GLY A CA 1
ATOM 1596 C C . GLY A 1 196 ? -15.918 13.335 16.321 1.00 90.31 196 GLY A C 1
ATOM 1597 O O . GLY A 1 196 ? -16.309 13.494 17.476 1.00 90.31 196 GLY A O 1
ATOM 1598 N N . SER A 1 197 ? -15.451 14.330 15.561 1.00 90.19 197 SER A N 1
ATOM 1599 C CA . SER A 1 197 ? -15.256 15.697 16.051 1.00 90.19 197 SER A CA 1
ATOM 1600 C C . SER A 1 197 ? -16.504 16.575 15.976 1.00 90.19 197 SER A C 1
ATOM 1602 O O . SER A 1 197 ? -16.682 17.424 16.842 1.00 90.19 197 SER A O 1
ATOM 1604 N N . ILE A 1 198 ? -17.330 16.415 14.936 1.00 92.50 198 ILE A N 1
ATOM 1605 C CA . ILE A 1 198 ? -18.512 17.255 14.682 1.00 92.50 198 ILE A CA 1
ATOM 1606 C C . ILE A 1 198 ? -19.750 16.649 15.346 1.00 92.50 198 ILE A C 1
ATOM 1608 O O . ILE A 1 198 ? -20.509 17.370 15.986 1.00 92.50 198 ILE A O 1
ATOM 1612 N N . LEU A 1 199 ? -19.939 15.329 15.222 1.00 92.38 199 LEU A N 1
ATOM 1613 C CA . LEU A 1 199 ? -21.160 14.664 15.675 1.00 92.38 199 LEU A CA 1
ATOM 1614 C C . LEU A 1 199 ? -20.986 13.991 17.041 1.00 92.38 199 LEU A C 1
ATOM 1616 O O . LEU A 1 199 ? -21.556 14.439 18.031 1.00 92.38 199 LEU A O 1
ATOM 1620 N N . SER A 1 200 ? -20.236 12.886 17.114 1.00 92.75 200 SER A N 1
ATOM 1621 C CA . SER A 1 200 ? -19.873 12.242 18.384 1.00 92.75 200 SER A CA 1
ATOM 1622 C C . SER A 1 200 ? -18.864 11.096 18.202 1.00 92.75 200 SER A C 1
ATOM 1624 O O . SER A 1 200 ? -18.853 10.428 17.160 1.00 92.75 200 SER A O 1
ATOM 1626 N N . PRO A 1 201 ? -18.102 10.736 19.255 1.00 90.62 201 PRO A N 1
ATOM 1627 C CA . PRO A 1 201 ? -17.272 9.530 19.255 1.00 90.62 201 PRO A CA 1
ATOM 1628 C C . PRO A 1 201 ? -18.058 8.240 18.973 1.00 90.62 201 PRO A C 1
ATOM 1630 O O . PRO A 1 201 ? -17.542 7.341 18.311 1.00 90.62 201 PRO A O 1
ATOM 1633 N N . LYS A 1 202 ? -19.317 8.151 19.431 1.00 91.56 202 LYS A N 1
ATOM 1634 C CA . LYS A 1 202 ? -20.184 6.992 19.173 1.00 91.56 202 LYS A CA 1
ATOM 1635 C C . LYS A 1 202 ? -20.482 6.845 17.679 1.00 91.56 202 LYS A C 1
ATOM 1637 O O . LYS A 1 202 ? -20.300 5.758 17.141 1.00 91.56 202 LYS A O 1
ATOM 1642 N N . ALA A 1 203 ? -20.862 7.934 17.005 1.00 91.12 203 ALA A N 1
ATOM 1643 C CA . ALA A 1 203 ? -21.131 7.922 15.566 1.00 91.12 203 ALA A CA 1
ATOM 1644 C C . ALA A 1 203 ? -19.896 7.495 14.753 1.00 91.12 203 ALA A C 1
ATOM 1646 O O . ALA A 1 203 ? -19.996 6.657 13.857 1.00 91.12 203 ALA A O 1
ATOM 1647 N N . SER A 1 204 ? -18.717 8.007 15.120 1.00 91.94 204 SER A N 1
ATOM 1648 C CA . SER A 1 204 ? -17.434 7.586 14.541 1.00 91.94 204 SER A CA 1
ATOM 1649 C C . SER A 1 204 ? -17.163 6.088 14.741 1.00 91.94 204 SER A C 1
ATOM 1651 O O . SER A 1 204 ? -16.711 5.406 13.818 1.00 91.94 204 SER A O 1
ATOM 1653 N N . GLY A 1 205 ? -17.483 5.553 15.925 1.00 91.94 205 GLY A N 1
ATOM 1654 C CA . GLY A 1 205 ? -17.377 4.128 16.241 1.00 91.94 205 GLY A CA 1
ATOM 1655 C C . GLY A 1 205 ? -18.282 3.250 15.371 1.00 91.94 205 GLY A C 1
ATOM 1656 O O . GLY A 1 205 ? -17.792 2.305 14.749 1.00 91.94 205 GLY A O 1
ATOM 1657 N N . SER A 1 206 ? -19.571 3.589 15.269 1.00 92.62 206 SER A N 1
ATOM 1658 C CA . SER A 1 206 ? -20.539 2.859 14.434 1.00 92.62 206 SER A CA 1
ATOM 1659 C C . SER A 1 206 ? -20.146 2.885 12.953 1.00 92.62 206 SER A C 1
ATOM 1661 O O . SER A 1 206 ? -20.168 1.850 12.284 1.00 92.62 206 SER A O 1
ATOM 1663 N N . PHE A 1 207 ? -19.689 4.035 12.446 1.00 92.75 207 PHE A N 1
ATOM 1664 C CA . PHE A 1 207 ? -19.167 4.146 11.083 1.00 92.75 207 PHE A CA 1
ATOM 1665 C C . PHE A 1 207 ? -17.913 3.287 10.865 1.00 92.75 207 PHE A C 1
ATOM 1667 O O . PHE A 1 207 ? -17.825 2.562 9.874 1.00 92.75 207 PHE A O 1
ATOM 1674 N N . ASN A 1 208 ? -16.960 3.294 11.807 1.00 91.56 208 ASN A N 1
ATOM 1675 C CA . ASN A 1 208 ? -15.740 2.489 11.697 1.00 91.56 208 ASN A CA 1
ATOM 1676 C C . ASN A 1 208 ? -16.044 0.986 11.586 1.00 91.56 208 ASN A C 1
ATOM 1678 O O . ASN A 1 208 ? -15.381 0.287 10.820 1.00 91.56 208 ASN A O 1
ATOM 1682 N N . ILE A 1 209 ? -17.054 0.486 12.304 1.00 92.81 209 ILE A N 1
ATOM 1683 C CA . ILE A 1 209 ? -17.487 -0.915 12.207 1.00 92.81 209 ILE A CA 1
ATOM 1684 C C . ILE A 1 209 ? -18.003 -1.234 10.798 1.00 92.81 209 ILE A C 1
ATOM 1686 O O . ILE A 1 209 ? -17.560 -2.215 10.197 1.00 92.81 209 ILE A O 1
ATOM 1690 N N . ALA A 1 210 ? -18.879 -0.390 10.242 1.00 92.75 210 ALA A N 1
ATOM 1691 C CA . ALA A 1 210 ? -19.402 -0.564 8.885 1.00 92.75 210 ALA A CA 1
ATOM 1692 C C . ALA A 1 210 ? -18.283 -0.546 7.824 1.00 92.75 210 ALA A C 1
ATOM 1694 O O . ALA A 1 210 ? -18.231 -1.410 6.939 1.00 92.75 210 ALA A O 1
ATOM 1695 N N . VAL A 1 211 ? -17.335 0.389 7.949 1.00 90.69 211 VAL A N 1
ATOM 1696 C CA . VAL A 1 211 ? -16.178 0.495 7.048 1.00 90.69 211 VAL A CA 1
ATOM 1697 C C . VAL A 1 211 ? -15.263 -0.724 7.154 1.00 90.69 211 VAL A C 1
ATOM 1699 O O . VAL A 1 211 ? -14.819 -1.232 6.130 1.00 90.69 211 VAL A O 1
ATOM 1702 N N . ARG A 1 212 ? -15.011 -1.271 8.351 1.00 90.38 212 ARG A N 1
ATOM 1703 C CA . ARG A 1 212 ? -14.175 -2.480 8.503 1.00 90.38 212 ARG A CA 1
ATOM 1704 C C . ARG A 1 212 ? -14.728 -3.681 7.745 1.00 90.38 212 ARG A C 1
ATOM 1706 O O . ARG A 1 212 ? -13.951 -4.399 7.121 1.00 90.38 212 ARG A O 1
ATOM 1713 N N . ILE A 1 213 ? -16.044 -3.890 7.793 1.00 90.88 213 ILE A N 1
ATOM 1714 C CA . ILE A 1 213 ? -16.707 -4.961 7.035 1.00 90.88 213 ILE A CA 1
ATOM 1715 C C . ILE A 1 213 ? -16.574 -4.683 5.536 1.00 90.88 213 ILE A C 1
ATOM 1717 O O . ILE A 1 213 ? -16.217 -5.571 4.765 1.00 90.88 213 ILE A O 1
ATOM 1721 N N . THR A 1 214 ? -16.790 -3.432 5.136 1.00 89.25 214 THR A N 1
ATOM 1722 C CA . THR A 1 214 ? -16.686 -2.997 3.740 1.00 89.25 214 THR A CA 1
ATOM 1723 C C . THR A 1 214 ? -15.274 -3.186 3.173 1.00 89.25 214 THR A C 1
ATOM 1725 O O . THR A 1 214 ? -15.118 -3.694 2.067 1.00 89.25 214 THR A O 1
ATOM 1728 N N . ASN A 1 215 ? -14.227 -2.910 3.952 1.00 89.31 215 ASN A N 1
ATOM 1729 C CA . ASN A 1 215 ? -12.834 -3.090 3.535 1.00 89.31 215 ASN A CA 1
ATOM 1730 C C . ASN A 1 215 ? -12.495 -4.547 3.173 1.00 89.31 215 ASN A C 1
ATOM 1732 O O . ASN A 1 215 ? -11.588 -4.782 2.375 1.00 89.31 215 ASN A O 1
ATOM 1736 N N . LEU A 1 216 ? -13.223 -5.539 3.704 1.00 87.44 216 LEU A N 1
ATOM 1737 C CA . LEU A 1 216 ? -13.044 -6.943 3.309 1.00 87.44 216 LEU A CA 1
ATOM 1738 C C . LEU A 1 216 ? -13.431 -7.178 1.841 1.00 87.44 216 LEU A C 1
ATOM 1740 O O . LEU A 1 216 ? -12.806 -7.988 1.156 1.00 87.44 216 LEU A O 1
ATOM 1744 N N . VAL A 1 217 ? -14.417 -6.429 1.342 1.00 84.56 217 VAL A N 1
ATOM 1745 C CA . VAL A 1 217 ? -14.872 -6.450 -0.057 1.00 84.56 217 VAL A CA 1
ATOM 1746 C C . VAL A 1 217 ? -13.817 -5.836 -0.989 1.00 84.56 217 VAL A C 1
ATOM 1748 O O . VAL A 1 217 ? -13.729 -6.193 -2.163 1.00 84.56 217 VAL A O 1
ATOM 1751 N N . GLU A 1 218 ? -12.954 -4.954 -0.485 1.00 87.12 218 GLU A N 1
ATOM 1752 C CA . GLU A 1 218 ? -11.887 -4.337 -1.282 1.00 87.12 218 GLU A CA 1
ATOM 1753 C C . GLU A 1 218 ? -10.668 -5.249 -1.492 1.00 87.12 218 GLU A C 1
ATOM 1755 O O . GLU A 1 218 ? -9.861 -5.009 -2.399 1.00 87.12 218 GLU A O 1
ATOM 1760 N N . ILE A 1 219 ? -10.528 -6.315 -0.692 1.00 91.06 219 ILE A N 1
ATOM 1761 C CA . ILE A 1 219 ? -9.382 -7.234 -0.758 1.00 91.06 219 ILE A CA 1
ATOM 1762 C C . ILE A 1 219 ? -9.271 -7.895 -2.147 1.00 91.06 219 ILE A C 1
ATOM 1764 O O . ILE A 1 219 ? -8.201 -7.780 -2.757 1.00 91.06 219 ILE A O 1
ATOM 1768 N N . PRO A 1 220 ? -10.329 -8.521 -2.716 1.00 91.44 220 PRO A N 1
ATOM 1769 C CA . PRO A 1 220 ? -10.277 -9.070 -4.073 1.00 91.44 220 PRO A CA 1
ATOM 1770 C C . PRO A 1 220 ? -9.959 -8.009 -5.131 1.00 91.44 220 PRO A C 1
ATOM 1772 O O . PRO A 1 220 ? -9.147 -8.249 -6.025 1.00 91.44 220 PRO A O 1
ATOM 1775 N N . THR A 1 221 ? -10.536 -6.810 -5.002 1.00 93.44 221 THR A N 1
ATOM 1776 C CA . THR A 1 221 ? -10.292 -5.688 -5.920 1.00 93.44 221 THR A CA 1
ATOM 1777 C C . THR A 1 221 ? -8.811 -5.311 -5.957 1.00 93.44 221 THR A C 1
ATOM 1779 O O . THR A 1 221 ? -8.233 -5.125 -7.032 1.00 93.44 221 THR A O 1
ATOM 1782 N N . SER A 1 222 ? -8.173 -5.238 -4.788 1.00 91.38 222 SER A N 1
ATOM 1783 C CA . SER A 1 222 ? -6.747 -4.930 -4.660 1.00 91.38 222 SER A CA 1
ATOM 1784 C C . SER A 1 222 ? -5.850 -6.064 -5.160 1.00 91.38 222 SER A C 1
ATOM 1786 O O . SER A 1 222 ? -4.833 -5.796 -5.800 1.00 91.38 222 SER A O 1
ATOM 1788 N N . ALA A 1 223 ? -6.237 -7.322 -4.932 1.00 92.06 223 ALA A N 1
ATOM 1789 C CA . ALA A 1 223 ? -5.507 -8.484 -5.435 1.00 92.06 223 ALA A CA 1
ATOM 1790 C C . ALA A 1 223 ? -5.491 -8.526 -6.972 1.00 92.06 223 ALA A C 1
ATOM 1792 O O . ALA A 1 223 ? -4.436 -8.721 -7.575 1.00 92.06 223 ALA A O 1
ATOM 1793 N N . VAL A 1 224 ? -6.637 -8.269 -7.612 1.00 94.75 224 VAL A N 1
ATOM 1794 C CA . VAL A 1 224 ? -6.720 -8.172 -9.076 1.00 94.75 224 VAL A CA 1
ATOM 1795 C C . VAL A 1 224 ? -5.894 -6.990 -9.585 1.00 94.75 224 VAL A C 1
ATOM 1797 O O . VAL A 1 224 ? -5.131 -7.159 -10.532 1.00 94.75 224 VAL A O 1
ATOM 1800 N N . ALA A 1 225 ? -5.948 -5.826 -8.925 1.00 93.56 225 ALA A N 1
ATOM 1801 C CA . ALA A 1 225 ? -5.136 -4.665 -9.304 1.00 93.56 225 ALA A CA 1
ATOM 1802 C C . ALA A 1 225 ? -3.622 -4.968 -9.323 1.00 93.56 225 ALA A C 1
ATOM 1804 O O . ALA A 1 225 ? -2.927 -4.548 -10.247 1.00 93.56 225 ALA A O 1
ATOM 1805 N N . ALA A 1 226 ? -3.115 -5.742 -8.356 1.00 89.94 226 ALA A N 1
ATOM 1806 C CA . ALA A 1 226 ? -1.701 -6.130 -8.288 1.00 89.94 226 ALA A CA 1
ATOM 1807 C C . ALA A 1 226 ? -1.241 -7.006 -9.473 1.00 89.94 226 ALA A C 1
ATOM 1809 O O . ALA A 1 226 ? -0.055 -7.031 -9.798 1.00 89.94 226 ALA A O 1
ATOM 1810 N N . ILE A 1 227 ? -2.170 -7.704 -10.133 1.00 93.31 227 ILE A N 1
ATOM 1811 C CA . ILE A 1 227 ? -1.912 -8.503 -11.341 1.00 93.31 227 ILE A CA 1
ATOM 1812 C C . ILE A 1 227 ? -2.117 -7.653 -12.598 1.00 93.31 227 ILE A C 1
ATOM 1814 O O . ILE A 1 227 ? -1.295 -7.671 -13.515 1.00 93.31 227 ILE A O 1
ATOM 1818 N N . VAL A 1 228 ? -3.206 -6.886 -12.635 1.00 94.12 228 VAL A N 1
ATOM 1819 C CA . VAL A 1 228 ? -3.589 -6.040 -13.770 1.00 94.12 228 VAL A CA 1
ATOM 1820 C C . VAL A 1 228 ? -2.550 -4.964 -14.030 1.00 94.12 228 VAL A C 1
ATOM 1822 O O . VAL A 1 228 ? -2.257 -4.688 -15.190 1.00 94.12 228 VAL A O 1
ATOM 1825 N N . PHE A 1 229 ? -1.951 -4.388 -12.988 1.00 94.75 229 PHE A N 1
ATOM 1826 C CA . PHE A 1 229 ? -0.949 -3.336 -13.126 1.00 94.75 229 PHE A CA 1
ATOM 1827 C C . PHE A 1 229 ? 0.256 -3.753 -14.000 1.00 94.75 229 PHE A C 1
ATOM 1829 O O . PHE A 1 229 ? 0.446 -3.146 -15.060 1.00 94.75 229 PHE A O 1
ATOM 1836 N N . PRO A 1 230 ? 1.057 -4.781 -13.638 1.00 91.88 230 PRO A N 1
ATOM 1837 C CA . PRO A 1 230 ? 2.191 -5.211 -14.460 1.00 91.88 230 PRO A CA 1
ATOM 1838 C C . PRO A 1 230 ? 1.755 -5.742 -15.830 1.00 91.88 230 PRO A C 1
ATOM 1840 O O . PRO A 1 230 ? 2.420 -5.480 -16.832 1.00 91.88 230 PRO A O 1
ATOM 1843 N N . GLN A 1 231 ? 0.612 -6.436 -15.913 1.00 93.06 231 GLN A N 1
ATOM 1844 C CA . GLN A 1 231 ? 0.086 -6.917 -17.195 1.00 93.06 231 GLN A CA 1
ATOM 1845 C C . GLN A 1 231 ? -0.274 -5.773 -18.145 1.00 93.06 231 GLN A C 1
ATOM 1847 O O . GLN A 1 231 ? 0.014 -5.864 -19.335 1.00 93.06 231 GLN A O 1
ATOM 1852 N N . SER A 1 232 ? -0.865 -4.697 -17.630 1.00 93.50 232 SER A N 1
ATOM 1853 C CA . SER A 1 232 ? -1.234 -3.516 -18.416 1.00 93.50 232 SER A CA 1
ATOM 1854 C C . SER A 1 232 ? -0.003 -2.756 -18.885 1.00 93.50 232 SER A C 1
ATOM 1856 O O . SER A 1 232 ? 0.074 -2.396 -20.056 1.00 93.50 232 SER A O 1
ATOM 1858 N N . ALA A 1 233 ? 0.993 -2.582 -18.009 1.00 90.88 233 ALA A N 1
ATOM 1859 C CA . ALA A 1 233 ? 2.265 -1.958 -18.370 1.00 90.88 233 ALA A CA 1
ATOM 1860 C C . ALA A 1 233 ? 2.977 -2.731 -19.495 1.00 90.88 233 ALA A C 1
ATOM 1862 O O . ALA A 1 233 ? 3.468 -2.124 -20.445 1.00 90.88 233 ALA A O 1
ATOM 1863 N N . LYS A 1 234 ?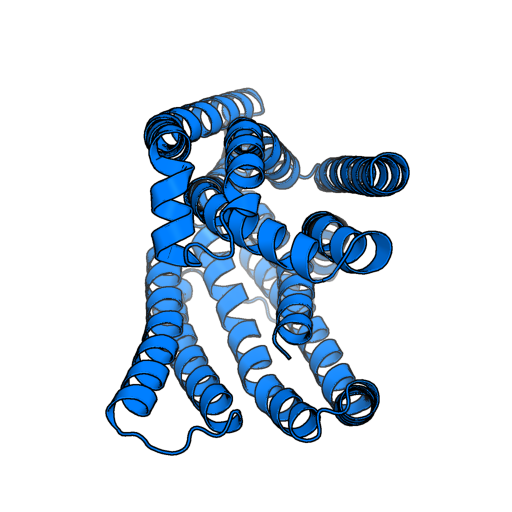 2.976 -4.069 -19.422 1.00 89.81 234 LYS A N 1
ATOM 1864 C CA . LYS A 1 234 ? 3.572 -4.937 -20.444 1.00 89.81 234 LYS A CA 1
ATOM 1865 C C . LYS A 1 234 ? 2.781 -4.931 -21.757 1.00 89.81 234 LYS A C 1
ATOM 1867 O O . LYS A 1 234 ? 3.362 -4.729 -22.817 1.00 89.81 234 LYS A O 1
ATOM 1872 N N . ARG A 1 235 ? 1.459 -5.123 -21.694 1.00 90.62 235 ARG A N 1
ATOM 1873 C CA . ARG A 1 235 ? 0.586 -5.172 -22.880 1.00 90.62 235 ARG A CA 1
ATOM 1874 C C . ARG A 1 235 ? 0.481 -3.846 -23.607 1.00 90.62 235 ARG A C 1
ATOM 1876 O O . ARG A 1 235 ? 0.312 -3.849 -24.815 1.00 90.62 235 ARG A O 1
ATOM 1883 N N . LEU A 1 236 ? 0.614 -2.719 -22.912 1.00 90.88 236 LEU A N 1
ATOM 1884 C CA . LEU A 1 236 ? 0.682 -1.426 -23.586 1.00 90.88 236 LEU A CA 1
ATOM 1885 C C . LEU A 1 236 ? 1.859 -1.376 -24.570 1.00 90.88 236 LEU A C 1
ATOM 1887 O O . LEU A 1 236 ? 1.704 -0.846 -25.666 1.00 90.88 236 LEU A O 1
ATOM 1891 N N . ALA A 1 237 ? 3.014 -1.915 -24.169 1.00 82.38 237 ALA A N 1
ATOM 1892 C CA . ALA A 1 237 ? 4.220 -1.909 -24.987 1.00 82.38 237 ALA A CA 1
ATOM 1893 C C . ALA A 1 237 ? 4.132 -2.882 -26.176 1.00 82.38 237 ALA A C 1
ATOM 1895 O O . ALA A 1 237 ? 4.661 -2.568 -27.237 1.00 82.38 237 ALA A O 1
ATOM 1896 N N . SER A 1 238 ? 3.464 -4.032 -26.016 1.00 86.56 238 SER A N 1
ATOM 1897 C CA . SER A 1 238 ? 3.381 -5.064 -27.063 1.00 86.56 238 SER A CA 1
ATOM 1898 C C . SER A 1 238 ? 2.134 -4.977 -27.951 1.00 86.56 238 SER A C 1
ATOM 1900 O O . SER A 1 238 ? 2.233 -5.152 -29.160 1.00 86.56 238 SER A O 1
ATOM 1902 N N . ASP A 1 239 ? 0.971 -4.697 -27.359 1.00 89.50 239 ASP A N 1
ATOM 1903 C CA . ASP A 1 239 ? -0.356 -4.887 -27.969 1.00 89.50 239 ASP A CA 1
ATOM 1904 C C . ASP A 1 239 ? -1.132 -3.557 -28.104 1.00 89.50 239 ASP A C 1
ATOM 1906 O O . ASP A 1 239 ? -2.235 -3.510 -28.649 1.00 89.50 239 ASP A O 1
ATOM 1910 N N . GLY A 1 240 ? -0.580 -2.455 -27.588 1.00 91.56 240 GLY A N 1
ATOM 1911 C CA . GLY A 1 240 ? -1.176 -1.124 -27.663 1.00 91.56 240 GLY A CA 1
ATOM 1912 C C . GLY A 1 240 ? -2.359 -0.888 -26.712 1.00 91.56 240 GLY A C 1
ATOM 1913 O O . GLY A 1 240 ? -2.598 -1.606 -25.740 1.00 91.56 240 GLY A O 1
ATOM 1914 N N . MET A 1 241 ? -3.098 0.198 -26.960 1.00 92.44 241 MET A N 1
ATOM 1915 C CA . MET A 1 241 ? -4.113 0.719 -26.030 1.00 92.44 241 MET A CA 1
ATOM 1916 C C . MET A 1 241 ? -5.387 -0.139 -25.957 1.00 92.44 241 MET A C 1
ATOM 1918 O O . MET A 1 241 ? -6.042 -0.172 -24.915 1.00 92.44 241 MET A O 1
ATOM 1922 N N . GLU A 1 242 ? -5.758 -0.837 -27.032 1.00 93.62 242 GLU A N 1
ATOM 1923 C CA . GLU A 1 242 ? -6.965 -1.678 -27.046 1.00 93.62 242 GLU A CA 1
ATOM 1924 C C . GLU A 1 242 ? -6.859 -2.846 -26.064 1.00 93.62 242 GLU A C 1
ATOM 1926 O O . GLU A 1 242 ? -7.796 -3.110 -25.310 1.00 93.62 242 GLU A O 1
ATOM 1931 N N . ALA A 1 243 ? -5.685 -3.475 -25.976 1.00 92.19 243 ALA A N 1
ATOM 1932 C CA . ALA A 1 243 ? -5.433 -4.546 -25.019 1.00 92.19 243 ALA A CA 1
ATOM 1933 C C . ALA A 1 243 ? -5.564 -4.074 -23.562 1.00 92.19 243 ALA A C 1
ATOM 1935 O O . ALA A 1 243 ? -6.049 -4.817 -22.704 1.00 92.19 243 ALA A O 1
ATOM 1936 N N . VAL A 1 244 ? -5.173 -2.827 -23.281 1.00 93.81 244 VAL A N 1
ATOM 1937 C CA . VAL A 1 244 ? -5.308 -2.206 -21.956 1.00 93.81 244 VAL A CA 1
ATOM 1938 C C . VAL A 1 244 ? -6.779 -1.932 -21.622 1.00 93.81 244 VAL A C 1
ATOM 1940 O O . VAL A 1 244 ? -7.207 -2.206 -20.501 1.00 93.81 244 VAL A O 1
ATOM 1943 N N . ARG A 1 245 ? -7.576 -1.452 -22.589 1.00 94.25 245 ARG A N 1
ATOM 1944 C CA . ARG A 1 245 ? -9.030 -1.253 -22.419 1.00 94.25 245 ARG A CA 1
ATOM 1945 C C . ARG A 1 245 ? -9.749 -2.566 -22.132 1.00 94.25 245 ARG A C 1
ATOM 1947 O O . ARG A 1 245 ? -10.492 -2.656 -21.160 1.00 94.25 245 ARG A O 1
ATOM 1954 N N . TYR A 1 246 ? -9.453 -3.602 -22.913 1.00 95.19 246 TYR A N 1
ATOM 1955 C CA . TYR A 1 246 ? -10.013 -4.930 -22.681 1.00 95.19 246 TYR A CA 1
ATOM 1956 C C . TYR A 1 246 ? -9.632 -5.475 -21.299 1.00 95.19 246 TYR A C 1
ATOM 1958 O O . TYR A 1 246 ? -10.466 -6.046 -20.596 1.00 95.19 246 TYR A O 1
ATOM 1966 N N . LEU A 1 247 ? -8.379 -5.278 -20.873 1.00 94.31 247 LEU A N 1
ATOM 1967 C CA . LEU A 1 247 ? -7.935 -5.715 -19.554 1.00 94.31 247 LEU A CA 1
ATOM 1968 C C . LEU A 1 247 ? -8.665 -4.965 -18.430 1.00 94.31 247 LEU A C 1
ATOM 1970 O O . LEU A 1 247 ? -9.041 -5.603 -17.449 1.00 94.31 247 LEU A O 1
ATOM 1974 N N . TYR A 1 248 ? -8.930 -3.665 -18.581 1.00 96.12 248 TYR A N 1
ATOM 1975 C CA . TYR A 1 248 ? -9.766 -2.899 -17.651 1.00 96.12 248 TYR A CA 1
ATOM 1976 C C . TYR A 1 248 ? -11.175 -3.494 -17.531 1.00 96.12 248 TYR A C 1
ATOM 1978 O O . TYR A 1 248 ? -11.586 -3.878 -16.435 1.00 96.12 248 TYR A O 1
ATOM 1986 N N . GLU A 1 249 ? -11.886 -3.628 -18.653 1.00 96.50 249 GLU A N 1
ATOM 1987 C CA . GLU A 1 249 ? -13.274 -4.110 -18.688 1.00 96.50 249 GLU A CA 1
ATOM 1988 C C . GLU A 1 249 ? -13.391 -5.522 -18.115 1.00 96.50 249 GLU A C 1
ATOM 1990 O O . GLU A 1 249 ? -14.227 -5.788 -17.247 1.00 96.50 249 GLU A O 1
ATOM 1995 N N . LYS A 1 250 ? -12.487 -6.417 -18.529 1.00 96.44 250 LYS A N 1
ATOM 1996 C CA . LYS A 1 250 ? -12.434 -7.787 -18.022 1.00 96.44 250 LYS A CA 1
ATOM 1997 C C . LYS A 1 250 ? -12.175 -7.827 -16.520 1.00 96.44 250 LYS A C 1
ATOM 1999 O O . LYS A 1 250 ? -12.781 -8.640 -15.823 1.00 96.44 250 LYS A O 1
ATOM 2004 N N . SER A 1 251 ? -11.293 -6.969 -16.012 1.00 95.94 251 SER A N 1
ATOM 2005 C CA . SER A 1 251 ? -10.956 -6.931 -14.586 1.00 95.94 251 SER A CA 1
ATOM 2006 C C . SER A 1 251 ? -12.129 -6.438 -13.753 1.00 95.94 251 SER A C 1
ATOM 2008 O O . SER A 1 251 ? -12.492 -7.093 -12.781 1.00 95.94 251 SER A O 1
ATOM 2010 N N . VAL A 1 252 ? -12.772 -5.342 -14.166 1.00 96.94 252 VAL A N 1
ATOM 2011 C CA . VAL A 1 252 ? -13.968 -4.816 -13.495 1.00 96.94 252 VAL A CA 1
ATOM 2012 C C . VAL A 1 252 ? -15.094 -5.850 -13.513 1.00 96.94 252 VAL A C 1
ATOM 2014 O O . VAL A 1 252 ? -15.635 -6.168 -12.457 1.00 96.94 252 VAL A O 1
ATOM 2017 N N . GLY A 1 253 ? -15.392 -6.444 -14.674 1.00 96.69 253 GLY A N 1
ATOM 2018 C CA . GLY A 1 253 ? -16.429 -7.470 -14.799 1.00 96.69 253 GLY A CA 1
ATOM 2019 C C . GLY A 1 253 ? -16.160 -8.705 -13.934 1.00 96.69 253 GLY A C 1
ATOM 2020 O O . GLY A 1 253 ? -17.063 -9.189 -13.256 1.00 96.69 253 GLY A O 1
ATOM 2021 N N . THR A 1 254 ? -14.909 -9.176 -13.887 1.00 95.56 254 THR A N 1
ATOM 2022 C CA . THR A 1 254 ? -14.514 -10.332 -13.061 1.00 95.56 254 THR A CA 1
ATOM 2023 C C . THR A 1 254 ? -14.657 -10.032 -11.570 1.00 95.56 254 THR A C 1
ATOM 2025 O O . THR A 1 254 ? -15.188 -10.852 -10.823 1.00 95.56 254 THR A O 1
ATOM 2028 N N . ILE A 1 255 ? -14.210 -8.851 -11.130 1.00 95.75 255 ILE A N 1
ATOM 2029 C CA . ILE A 1 255 ? -14.328 -8.433 -9.731 1.00 95.75 255 ILE A CA 1
ATOM 2030 C C . ILE A 1 255 ? -15.805 -8.323 -9.347 1.00 95.75 255 ILE A C 1
ATOM 2032 O O . ILE A 1 255 ? -16.204 -8.881 -8.331 1.00 95.75 255 ILE A O 1
ATOM 2036 N N . LEU A 1 256 ? -16.635 -7.667 -10.162 1.00 95.50 256 LEU A N 1
ATOM 2037 C CA . LEU A 1 256 ? -18.065 -7.526 -9.880 1.00 95.50 256 LEU A CA 1
ATOM 2038 C C . LEU A 1 256 ? -18.780 -8.875 -9.829 1.00 95.50 256 LEU A C 1
ATOM 2040 O O . LEU A 1 256 ? -19.548 -9.105 -8.902 1.00 95.50 256 LEU A O 1
ATOM 2044 N N . ALA A 1 257 ? -18.495 -9.784 -10.765 1.00 95.06 257 ALA A N 1
ATOM 2045 C CA . ALA A 1 257 ? -19.075 -11.125 -10.760 1.00 95.06 257 ALA A CA 1
ATOM 2046 C C . ALA A 1 257 ? -18.751 -11.894 -9.466 1.00 95.06 257 ALA A C 1
ATOM 2048 O O . ALA A 1 257 ? -19.593 -12.631 -8.959 1.00 95.06 257 ALA A O 1
ATOM 2049 N N . PHE A 1 258 ? -17.553 -11.691 -8.909 1.00 93.31 258 PHE A N 1
ATOM 2050 C CA . PHE A 1 258 ? -17.137 -12.300 -7.646 1.00 93.31 258 PHE A CA 1
ATOM 2051 C C . PHE A 1 258 ? -17.712 -11.587 -6.407 1.00 93.31 258 PHE A C 1
ATOM 2053 O O . PHE A 1 258 ? -18.100 -12.236 -5.435 1.00 93.31 258 PHE A O 1
ATOM 2060 N N . LEU A 1 259 ? -17.774 -10.253 -6.423 1.00 93.44 259 LEU A N 1
ATOM 2061 C CA . LEU A 1 259 ? -18.219 -9.454 -5.280 1.00 93.44 259 LEU A CA 1
ATOM 2062 C C . LEU A 1 259 ? -19.739 -9.421 -5.127 1.00 93.44 259 LEU A C 1
ATOM 2064 O O . LEU A 1 259 ? -20.216 -9.422 -3.996 1.00 93.44 259 LEU A O 1
ATOM 2068 N N . LEU A 1 260 ? -20.499 -9.409 -6.226 1.00 95.06 260 LEU A N 1
ATOM 2069 C CA . LEU A 1 260 ? -21.958 -9.268 -6.205 1.00 95.06 260 LEU A CA 1
ATOM 2070 C C . LEU A 1 260 ? -22.655 -10.288 -5.286 1.00 95.06 260 LEU A C 1
ATOM 2072 O O . LEU A 1 260 ? -23.431 -9.850 -4.437 1.00 95.06 260 LEU A O 1
ATOM 2076 N N . PRO A 1 261 ? -22.369 -11.607 -5.356 1.00 94.00 261 PRO A N 1
ATOM 2077 C CA . PRO A 1 261 ? -22.980 -12.577 -4.445 1.00 94.00 261 PRO A CA 1
ATOM 2078 C C . PRO A 1 261 ? -22.682 -12.270 -2.973 1.00 94.00 261 PRO A C 1
ATOM 2080 O O . PRO A 1 261 ? -23.581 -12.289 -2.133 1.00 94.00 261 PRO A O 1
ATOM 2083 N N . SER A 1 262 ? -21.429 -11.926 -2.668 1.00 92.50 262 SER A N 1
ATOM 2084 C CA . SER A 1 262 ? -20.985 -11.596 -1.311 1.00 92.50 262 SER A CA 1
ATOM 2085 C C . SER A 1 262 ? -21.660 -10.324 -0.789 1.00 92.50 262 SER A C 1
ATOM 2087 O O . SER A 1 262 ? -22.105 -10.286 0.354 1.00 92.50 262 SER A O 1
ATOM 2089 N N . LEU A 1 263 ? -21.791 -9.299 -1.636 1.00 94.56 263 LEU A N 1
ATOM 2090 C CA . LEU A 1 263 ? -22.457 -8.040 -1.306 1.00 94.56 263 LEU A CA 1
ATOM 2091 C C . LEU A 1 263 ? -23.950 -8.229 -1.039 1.00 94.56 263 LEU A C 1
ATOM 2093 O O . LEU A 1 263 ? -24.464 -7.664 -0.079 1.00 94.56 263 LEU A O 1
ATOM 2097 N N . VAL A 1 264 ? -24.635 -9.054 -1.835 1.00 95.19 264 VAL A N 1
ATOM 2098 C CA . VAL A 1 264 ? -26.054 -9.375 -1.617 1.00 95.19 264 VAL A CA 1
ATOM 2099 C C . VAL A 1 264 ? -26.249 -10.088 -0.277 1.00 95.19 264 VAL A C 1
ATOM 2101 O O . VAL A 1 264 ? -27.130 -9.707 0.492 1.00 95.19 264 VAL A O 1
ATOM 2104 N N . ILE A 1 265 ? -25.399 -11.070 0.047 1.00 94.62 265 ILE A N 1
ATOM 2105 C CA . ILE A 1 265 ? -25.442 -11.771 1.340 1.00 94.62 265 ILE A CA 1
ATOM 2106 C C . ILE A 1 265 ? -25.205 -10.786 2.493 1.00 94.62 265 ILE A C 1
ATOM 2108 O O . ILE A 1 265 ? -25.991 -10.747 3.438 1.00 94.62 265 ILE A O 1
ATOM 2112 N N . LEU A 1 266 ? -24.167 -9.950 2.409 1.00 94.06 266 LEU A N 1
ATOM 2113 C CA . LEU A 1 266 ? -23.864 -8.950 3.438 1.00 94.06 266 LEU A CA 1
ATOM 2114 C C . LEU A 1 266 ? -24.991 -7.921 3.603 1.00 94.06 266 LEU A C 1
ATOM 2116 O O . LEU A 1 266 ? -25.259 -7.489 4.720 1.00 94.06 266 LEU A O 1
ATOM 2120 N N . PHE A 1 267 ? -25.664 -7.544 2.515 1.00 95.00 267 PHE A N 1
ATOM 2121 C CA . PHE A 1 267 ? -26.756 -6.575 2.547 1.00 95.00 267 PHE A CA 1
ATOM 2122 C C . PHE A 1 267 ? -28.011 -7.148 3.218 1.00 95.00 267 PHE A C 1
ATOM 2124 O O . PHE A 1 267 ? -28.611 -6.487 4.067 1.00 95.00 267 PHE A O 1
ATOM 2131 N N . ILE A 1 268 ? -28.391 -8.383 2.869 1.00 96.12 268 ILE A N 1
ATOM 2132 C CA . ILE A 1 268 ? -29.562 -9.065 3.443 1.00 96.12 268 ILE A CA 1
ATOM 2133 C C . ILE A 1 268 ? -29.332 -9.364 4.929 1.00 96.12 268 ILE A C 1
ATOM 2135 O O . ILE A 1 268 ? -30.201 -9.094 5.756 1.00 96.12 268 ILE A O 1
ATOM 2139 N N . PHE A 1 269 ? -28.149 -9.872 5.281 1.00 95.38 269 PHE A N 1
ATOM 2140 C CA . PHE A 1 269 ? -27.807 -10.290 6.644 1.00 95.38 269 PHE A CA 1
ATOM 2141 C C . PHE A 1 269 ? -27.023 -9.227 7.426 1.00 95.38 269 PHE A C 1
ATOM 2143 O O . PHE A 1 269 ? -26.326 -9.554 8.386 1.00 95.38 269 PHE A O 1
ATOM 2150 N N . SER A 1 270 ? -27.133 -7.951 7.045 1.00 94.38 270 SER A N 1
ATOM 2151 C CA . SER A 1 270 ? -26.357 -6.849 7.633 1.00 94.38 270 SER A CA 1
ATOM 2152 C C . SER A 1 270 ? -26.476 -6.777 9.161 1.00 94.38 270 SER A C 1
ATOM 2154 O O . SER A 1 270 ? -25.483 -6.556 9.847 1.00 94.38 270 SER A O 1
ATOM 2156 N N . ASP A 1 271 ? -27.678 -7.015 9.690 1.00 94.50 271 ASP A N 1
ATOM 2157 C CA . ASP A 1 271 ? -27.969 -7.037 11.130 1.00 94.50 271 ASP A CA 1
ATOM 2158 C C . ASP A 1 271 ? -27.203 -8.143 11.876 1.00 94.50 271 ASP A C 1
ATOM 2160 O O . ASP A 1 271 ? -26.559 -7.899 12.900 1.00 94.50 271 ASP A O 1
ATOM 2164 N N . LEU A 1 272 ? -27.185 -9.348 11.298 1.00 94.19 272 LEU A N 1
ATOM 2165 C CA . LEU A 1 272 ? -26.472 -10.498 11.843 1.00 94.19 272 LEU A CA 1
ATOM 2166 C C . LEU A 1 272 ? -24.961 -10.243 11.870 1.00 94.19 272 LEU A C 1
ATOM 2168 O O . LEU A 1 272 ? -24.316 -10.486 12.887 1.00 94.19 272 LEU A O 1
ATOM 2172 N N . PHE A 1 273 ? -24.395 -9.729 10.774 1.00 93.12 273 PHE A N 1
ATOM 2173 C CA . PHE A 1 273 ? -22.962 -9.441 10.696 1.00 93.12 273 PHE A CA 1
ATOM 2174 C C . PHE A 1 273 ? -22.533 -8.374 11.706 1.00 93.12 273 PHE A C 1
ATOM 2176 O O . PHE A 1 273 ? -21.531 -8.564 12.396 1.00 93.12 273 PHE A O 1
ATOM 2183 N N . ILE A 1 274 ? -23.298 -7.288 11.841 1.00 94.19 274 ILE A N 1
ATOM 2184 C CA . ILE A 1 274 ? -23.018 -6.246 12.837 1.00 94.19 274 ILE A CA 1
ATOM 2185 C C . ILE A 1 274 ? -23.125 -6.810 14.256 1.00 94.19 274 ILE A C 1
ATOM 2187 O O . ILE A 1 274 ? -22.211 -6.621 15.058 1.00 94.19 274 ILE A O 1
ATOM 2191 N N . THR A 1 275 ? -24.177 -7.575 14.551 1.00 93.19 275 THR A N 1
ATOM 2192 C CA . THR A 1 275 ? -24.376 -8.169 15.877 1.00 93.19 275 THR A CA 1
ATOM 2193 C C . THR A 1 275 ? -23.267 -9.157 16.244 1.00 93.19 275 THR A C 1
ATOM 2195 O O . THR A 1 275 ? -22.814 -9.156 17.385 1.00 93.19 275 THR A O 1
ATOM 2198 N N . ILE A 1 276 ? -22.787 -9.974 15.300 1.00 91.88 276 ILE A N 1
ATOM 2199 C CA . ILE A 1 276 ? -21.688 -10.924 15.543 1.00 91.88 276 ILE A CA 1
ATOM 2200 C C . ILE A 1 276 ? -20.358 -10.195 15.774 1.00 91.88 276 ILE A C 1
ATOM 2202 O O . ILE A 1 276 ? -19.587 -10.590 16.645 1.00 91.88 276 ILE A O 1
ATOM 2206 N N . ILE A 1 277 ? -20.067 -9.155 14.986 1.00 89.81 277 ILE A N 1
ATOM 2207 C CA . ILE A 1 277 ? -18.753 -8.495 14.989 1.00 89.81 277 ILE A CA 1
ATOM 2208 C C . ILE A 1 277 ? -18.628 -7.474 16.122 1.00 89.81 277 ILE A C 1
ATOM 2210 O O . ILE A 1 277 ? -17.573 -7.377 16.748 1.00 89.81 277 ILE A O 1
ATOM 2214 N N . ALA A 1 278 ? -19.677 -6.689 16.359 1.00 88.56 278 ALA A N 1
ATOM 2215 C CA . ALA A 1 278 ? -19.649 -5.545 17.265 1.00 88.56 278 ALA A CA 1
ATOM 2216 C C . ALA A 1 278 ? -20.621 -5.672 18.447 1.00 88.56 278 ALA A C 1
ATOM 2218 O O . ALA A 1 278 ? -20.477 -4.950 19.433 1.00 88.56 278 ALA A O 1
ATOM 2219 N N . GLY A 1 279 ? -21.584 -6.594 18.383 1.00 90.12 279 GLY A N 1
ATOM 2220 C CA . GLY A 1 279 ? -22.642 -6.736 19.382 1.00 90.12 279 GLY A CA 1
ATOM 2221 C C . GLY A 1 279 ? -23.841 -5.819 19.124 1.00 90.12 279 GLY A C 1
ATOM 2222 O O . GLY A 1 279 ? -23.789 -4.882 18.327 1.00 90.12 279 GLY A O 1
ATOM 2223 N N . LYS A 1 280 ? -24.939 -6.072 19.848 1.00 88.88 280 LYS A N 1
ATOM 2224 C CA . LYS A 1 280 ? -26.216 -5.341 19.699 1.00 88.88 280 LYS A CA 1
ATOM 2225 C C . LYS A 1 280 ? -26.130 -3.843 20.008 1.00 88.88 280 LYS A C 1
ATOM 2227 O O . LYS A 1 280 ? -26.984 -3.067 19.604 1.00 88.88 280 LYS A O 1
ATOM 2232 N N . THR A 1 281 ? -25.091 -3.404 20.715 1.00 89.06 281 THR A N 1
ATOM 2233 C CA . THR A 1 281 ? -24.883 -1.984 21.038 1.00 89.06 281 THR A CA 1
ATOM 2234 C C . THR A 1 281 ? -24.601 -1.111 19.812 1.00 89.06 281 THR A C 1
ATOM 2236 O O . THR A 1 281 ? -24.689 0.109 19.929 1.00 89.06 281 THR A O 1
ATOM 2239 N N . TYR A 1 282 ? -24.277 -1.718 18.663 1.00 90.88 282 TYR A N 1
ATOM 2240 C CA . TYR A 1 282 ? -23.968 -1.039 17.401 1.00 90.88 282 TYR A CA 1
ATOM 2241 C C . TYR A 1 282 ? -25.015 -1.296 16.306 1.00 90.88 282 TYR A C 1
ATOM 2243 O O . TYR A 1 282 ? -24.696 -1.229 15.123 1.00 90.88 282 TYR A O 1
ATOM 2251 N N . GLU A 1 283 ? -26.273 -1.580 16.664 1.00 89.31 283 GLU A N 1
ATOM 2252 C CA . GLU A 1 283 ? -27.370 -1.709 15.685 1.00 89.31 283 GLU A CA 1
ATOM 2253 C C . GLU A 1 283 ? -27.522 -0.459 14.790 1.00 89.31 283 GLU A C 1
ATOM 2255 O O . GLU A 1 283 ? -27.897 -0.562 13.622 1.00 89.31 283 GLU A O 1
ATOM 2260 N N . ASP A 1 284 ? -27.133 0.721 15.284 1.00 90.06 284 ASP A N 1
ATOM 2261 C CA . ASP A 1 284 ? -27.087 1.966 14.508 1.00 90.06 284 ASP A CA 1
ATOM 2262 C C . ASP A 1 284 ? -26.062 1.951 13.352 1.00 90.06 284 ASP A C 1
ATOM 2264 O O . ASP A 1 284 ? -26.159 2.763 12.431 1.00 90.06 284 ASP A O 1
ATOM 2268 N N . ALA A 1 285 ? -25.130 0.992 13.328 1.00 94.06 285 ALA A N 1
ATOM 2269 C CA . ALA A 1 285 ? -24.214 0.763 12.213 1.00 94.06 285 ALA A CA 1
ATOM 2270 C C . ALA A 1 285 ? -24.852 -0.017 11.047 1.00 94.06 285 ALA A C 1
ATOM 2272 O O . ALA A 1 285 ? -24.296 -0.027 9.948 1.00 94.06 285 ALA A O 1
ATOM 2273 N N . VAL A 1 286 ? -26.011 -0.662 11.240 1.00 94.44 286 VAL A N 1
ATOM 2274 C CA . VAL A 1 286 ? -26.657 -1.487 10.201 1.00 94.44 286 VAL A CA 1
ATOM 2275 C C . VAL A 1 286 ? -27.047 -0.669 8.959 1.00 94.44 286 VAL A C 1
ATOM 2277 O O . VAL A 1 286 ? -26.704 -1.090 7.848 1.00 94.44 286 VAL A O 1
ATOM 2280 N N . PRO A 1 287 ? -27.706 0.504 9.076 1.00 94.38 287 PRO A N 1
ATOM 2281 C CA . PRO A 1 287 ? -27.989 1.349 7.916 1.00 94.38 287 PRO A CA 1
ATOM 2282 C C . PRO A 1 287 ? -26.712 1.856 7.238 1.00 94.38 287 PRO A C 1
ATOM 2284 O O . PRO A 1 287 ? -26.651 1.892 6.009 1.00 94.38 287 PRO A O 1
ATOM 2287 N N . LEU A 1 288 ? -25.677 2.183 8.022 1.00 93.81 288 LEU A N 1
ATOM 2288 C CA . LEU A 1 288 ? -24.382 2.630 7.500 1.00 93.81 288 LEU A CA 1
ATOM 2289 C C . LEU A 1 288 ? -23.735 1.536 6.647 1.00 93.81 288 LEU A C 1
ATOM 2291 O O . LEU A 1 288 ? -23.335 1.803 5.518 1.00 93.81 288 LEU A O 1
ATOM 2295 N N . LEU A 1 289 ? -23.722 0.293 7.141 1.00 94.94 289 LEU A N 1
ATOM 2296 C CA . LEU A 1 289 ? -23.206 -0.855 6.401 1.00 94.94 289 LEU A CA 1
ATOM 2297 C C . LEU A 1 289 ? -23.951 -1.058 5.077 1.00 94.94 289 LEU A C 1
ATOM 2299 O O . LEU A 1 289 ? -23.331 -1.296 4.047 1.00 94.94 289 LEU A O 1
ATOM 2303 N N . ARG A 1 290 ? -25.282 -0.935 5.060 1.00 95.00 290 ARG A N 1
ATOM 2304 C CA . ARG A 1 290 ? -26.061 -1.070 3.815 1.00 95.00 290 ARG A CA 1
ATOM 2305 C C . ARG A 1 290 ? -25.678 -0.018 2.772 1.00 95.00 290 ARG A C 1
ATOM 2307 O O . ARG A 1 290 ? -25.560 -0.353 1.594 1.00 95.00 290 ARG A O 1
ATOM 2314 N N . ILE A 1 291 ? -25.448 1.224 3.200 1.00 93.81 291 ILE A N 1
ATOM 2315 C CA . ILE A 1 291 ? -25.008 2.313 2.317 1.00 93.81 291 ILE A CA 1
ATOM 2316 C C . ILE A 1 291 ? -23.591 2.043 1.792 1.00 93.81 291 ILE A C 1
ATOM 2318 O O . ILE A 1 291 ? -23.352 2.147 0.586 1.00 93.81 291 ILE A O 1
ATOM 2322 N N . THR A 1 292 ? -22.655 1.641 2.656 1.00 92.06 292 THR A N 1
ATOM 2323 C CA . THR A 1 292 ? -21.268 1.376 2.241 1.00 92.06 292 THR A CA 1
ATOM 2324 C C . THR A 1 292 ? -21.157 0.147 1.335 1.00 92.06 292 THR A C 1
ATOM 2326 O O . THR A 1 292 ? -20.365 0.152 0.390 1.00 92.06 292 THR A O 1
ATOM 2329 N N . LEU A 1 293 ? -21.991 -0.879 1.534 1.00 94.19 293 LEU A N 1
ATOM 2330 C CA . LEU A 1 293 ? -22.083 -2.036 0.635 1.00 94.19 293 LEU A CA 1
ATOM 2331 C C . LEU A 1 293 ? -22.578 -1.643 -0.760 1.00 94.19 293 LEU A C 1
ATOM 2333 O O . LEU A 1 293 ? -22.060 -2.147 -1.754 1.00 94.19 293 LEU A O 1
ATOM 2337 N N . PHE A 1 294 ? -23.536 -0.717 -0.856 1.00 92.19 294 PHE A N 1
ATOM 2338 C CA . PHE A 1 294 ? -23.973 -0.195 -2.150 1.00 92.19 294 PHE A CA 1
ATOM 2339 C C . PHE A 1 294 ? -22.849 0.586 -2.846 1.00 92.19 294 PHE A C 1
ATOM 2341 O O . PHE A 1 294 ? -22.554 0.339 -4.014 1.00 92.19 294 PHE A O 1
ATOM 2348 N N . TYR A 1 295 ? -22.156 1.465 -2.115 1.00 90.12 295 TYR A N 1
ATOM 2349 C CA . TYR A 1 295 ? -20.974 2.174 -2.618 1.00 90.12 295 TYR A CA 1
ATOM 2350 C C . TYR A 1 295 ? -19.868 1.214 -3.098 1.00 90.12 295 TYR A C 1
ATOM 2352 O O . TYR A 1 295 ? -19.212 1.470 -4.109 1.00 90.12 295 TYR A O 1
ATOM 2360 N N . SER A 1 296 ? -19.713 0.063 -2.439 1.00 91.38 296 SER A N 1
ATOM 2361 C CA . SER A 1 296 ? -18.704 -0.948 -2.784 1.00 91.38 296 SER A CA 1
ATOM 2362 C C . SER A 1 296 ? -18.846 -1.507 -4.201 1.00 91.38 296 SER A C 1
ATOM 2364 O O . SER A 1 296 ? -17.863 -1.986 -4.764 1.00 91.38 296 SER A O 1
ATOM 2366 N N . LEU A 1 297 ? -20.031 -1.407 -4.815 1.00 92.06 297 LEU A N 1
ATOM 2367 C CA . LEU A 1 297 ? -20.244 -1.769 -6.221 1.00 92.06 297 LEU A CA 1
ATOM 2368 C C . LEU A 1 297 ? -19.446 -0.877 -7.182 1.00 92.06 297 LEU A C 1
ATOM 2370 O O . LEU A 1 297 ? -19.078 -1.314 -8.270 1.00 92.06 297 LEU A O 1
ATOM 2374 N N . PHE A 1 298 ? -19.146 0.358 -6.782 1.00 93.19 298 PHE A N 1
ATOM 2375 C CA . PHE A 1 298 ? -18.430 1.331 -7.606 1.00 93.19 298 PHE A CA 1
ATOM 2376 C C . PHE A 1 298 ? -16.911 1.295 -7.390 1.00 93.19 298 PHE A C 1
ATOM 2378 O O . PHE A 1 298 ? -16.150 1.726 -8.260 1.00 93.19 298 PHE A O 1
ATOM 2385 N N . VAL A 1 299 ? -16.447 0.725 -6.274 1.00 91.94 299 VAL A N 1
ATOM 2386 C CA . VAL A 1 299 ? -15.019 0.644 -5.922 1.00 91.94 299 VAL A CA 1
ATOM 2387 C C . VAL A 1 299 ? -14.171 -0.045 -7.007 1.00 91.94 299 VAL A C 1
ATOM 2389 O O . VAL A 1 299 ? -13.120 0.504 -7.356 1.00 91.94 299 VAL A O 1
ATOM 2392 N N . PRO A 1 300 ? -14.589 -1.176 -7.621 1.00 94.81 300 PRO A N 1
ATOM 2393 C CA . PRO A 1 300 ? -13.817 -1.809 -8.690 1.00 94.81 300 PRO A CA 1
ATOM 2394 C C . PRO A 1 300 ? -13.570 -0.892 -9.889 1.00 94.81 300 PRO A C 1
ATOM 2396 O O . PRO A 1 300 ? -12.467 -0.900 -10.437 1.00 94.81 300 PRO A O 1
ATOM 2399 N N . PHE A 1 301 ? -14.547 -0.060 -10.263 1.00 95.12 301 PHE A N 1
ATOM 2400 C CA . PHE A 1 301 ? -14.412 0.874 -11.382 1.00 95.12 301 PHE A CA 1
ATOM 2401 C C . PHE A 1 301 ? -13.320 1.902 -11.110 1.00 95.12 301 PHE A C 1
ATOM 2403 O O . PHE A 1 301 ? -12.414 2.058 -11.929 1.00 95.12 301 PHE A O 1
ATOM 2410 N N . GLY A 1 302 ? -13.378 2.563 -9.949 1.00 93.56 302 GLY A N 1
ATOM 2411 C CA . GLY A 1 302 ? -12.401 3.578 -9.558 1.00 93.56 302 GLY A CA 1
ATOM 2412 C C . GLY A 1 302 ? -11.006 2.988 -9.355 1.00 93.56 302 GLY A C 1
ATOM 2413 O O . GLY A 1 302 ? -10.017 3.509 -9.879 1.00 93.56 302 GLY A O 1
ATOM 2414 N N . ARG A 1 303 ? -10.913 1.850 -8.656 1.00 93.44 303 ARG A N 1
ATOM 2415 C CA . ARG A 1 303 ? -9.630 1.208 -8.353 1.00 93.44 303 ARG A CA 1
ATOM 2416 C C . ARG A 1 303 ? -8.929 0.697 -9.606 1.00 93.44 303 ARG A C 1
ATOM 2418 O O . ARG A 1 303 ? -7.729 0.932 -9.760 1.00 93.44 303 ARG A O 1
ATOM 2425 N N . GLN A 1 304 ? -9.648 0.026 -10.508 1.00 95.69 304 GLN A N 1
ATOM 2426 C CA . GLN A 1 304 ? -9.054 -0.445 -11.761 1.00 95.69 304 GLN A CA 1
ATOM 2427 C C . GLN A 1 304 ? -8.750 0.719 -12.708 1.00 95.69 304 GLN A C 1
ATOM 2429 O O . GLN A 1 304 ? -7.715 0.696 -13.363 1.00 95.69 304 GLN A O 1
ATOM 2434 N N . PHE A 1 305 ? -9.561 1.783 -12.720 1.00 95.12 305 PHE A N 1
ATOM 2435 C CA . PHE A 1 305 ? -9.276 2.980 -13.516 1.00 95.12 305 PHE A CA 1
ATOM 2436 C C . PHE A 1 305 ? -7.939 3.617 -13.117 1.00 95.12 305 PHE A C 1
ATOM 2438 O O . PHE A 1 305 ? -7.078 3.832 -13.972 1.00 95.12 305 PHE A O 1
ATOM 2445 N N . GLY A 1 306 ? -7.723 3.840 -11.815 1.00 95.12 306 GLY A N 1
ATOM 2446 C CA . GLY A 1 306 ? -6.453 4.366 -11.307 1.00 95.12 306 GLY A CA 1
ATOM 2447 C C . GLY A 1 306 ? -5.278 3.430 -11.594 1.00 95.12 306 GLY A C 1
ATOM 2448 O O . GLY A 1 306 ? -4.239 3.870 -12.078 1.00 95.12 306 GLY A O 1
ATOM 2449 N N . THR A 1 307 ? -5.470 2.122 -11.392 1.00 94.94 307 THR A N 1
ATOM 2450 C CA . THR A 1 307 ? -4.448 1.095 -11.662 1.00 94.94 307 THR A CA 1
ATOM 2451 C C . THR A 1 307 ? -3.993 1.118 -13.124 1.00 94.94 307 THR A C 1
ATOM 2453 O O . THR A 1 307 ? -2.794 1.085 -13.407 1.00 94.94 307 THR A O 1
ATOM 2456 N N . ILE A 1 308 ? -4.939 1.224 -14.059 1.00 95.38 308 ILE A N 1
ATOM 2457 C CA . ILE A 1 308 ? -4.656 1.296 -15.492 1.00 95.38 308 ILE A CA 1
ATOM 2458 C C . ILE A 1 308 ? -3.935 2.596 -15.839 1.00 95.38 308 ILE A C 1
ATOM 2460 O O . ILE A 1 308 ? -2.878 2.539 -16.469 1.00 95.38 308 ILE A O 1
ATOM 2464 N N . LEU A 1 309 ? -4.448 3.752 -15.403 1.00 95.31 309 LEU A N 1
ATOM 2465 C CA . LEU A 1 309 ? -3.80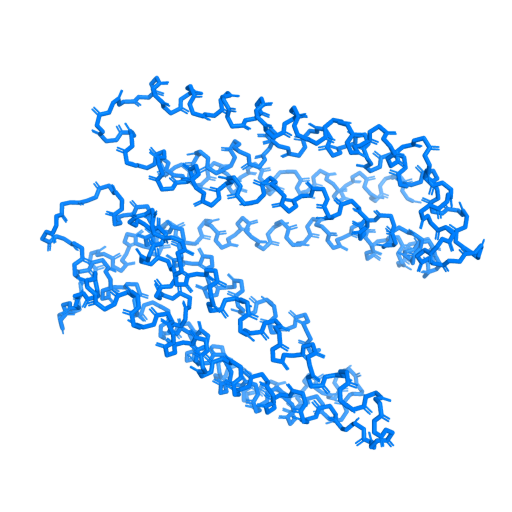5 5.044 -15.662 1.00 95.31 309 LEU A CA 1
ATOM 2466 C C . LEU A 1 309 ? -2.366 5.085 -15.149 1.00 95.31 309 LEU A C 1
ATOM 2468 O O . LEU A 1 309 ? -1.470 5.554 -15.855 1.00 95.31 309 LEU A O 1
ATOM 2472 N N . ASP A 1 310 ? -2.136 4.558 -13.952 1.00 94.88 310 ASP A N 1
ATOM 2473 C CA . ASP A 1 310 ? -0.809 4.479 -13.362 1.00 94.88 310 ASP A CA 1
ATOM 2474 C C . ASP A 1 310 ? 0.102 3.569 -14.198 1.00 94.88 310 ASP A C 1
ATOM 2476 O O . ASP A 1 310 ? 1.192 3.989 -14.597 1.00 94.88 310 ASP A O 1
ATOM 2480 N N . SER A 1 311 ? -0.372 2.376 -14.574 1.00 93.06 311 SER A N 1
ATOM 2481 C CA . SER A 1 311 ? 0.404 1.423 -15.380 1.00 93.06 311 SER A CA 1
ATOM 2482 C C . SER A 1 311 ? 0.847 1.994 -16.735 1.00 93.06 311 SER A C 1
ATOM 2484 O O . SER A 1 311 ? 1.973 1.755 -17.169 1.00 93.06 311 SER A O 1
ATOM 2486 N N . ILE A 1 312 ? 0.021 2.839 -17.366 1.00 92.94 312 ILE A N 1
ATOM 2487 C CA . ILE A 1 312 ? 0.349 3.504 -18.637 1.00 92.94 312 ILE A CA 1
ATOM 2488 C C . ILE A 1 312 ? 1.129 4.818 -18.452 1.00 92.94 312 ILE A C 1
ATOM 2490 O O . ILE A 1 312 ? 1.436 5.511 -19.418 1.00 92.94 312 ILE A O 1
ATOM 2494 N N . GLY A 1 313 ? 1.477 5.185 -17.214 1.00 91.94 313 GLY A N 1
ATOM 2495 C CA . GLY A 1 313 ? 2.282 6.368 -16.901 1.00 91.94 313 GLY A CA 1
ATOM 2496 C C . GLY A 1 313 ? 1.525 7.676 -16.735 1.00 91.94 313 GLY A C 1
ATOM 2497 O O . GLY A 1 313 ? 2.160 8.721 -16.616 1.00 91.94 313 GLY A O 1
ATOM 2498 N N . LYS A 1 314 ? 0.194 7.638 -16.682 1.00 94.38 314 LYS A N 1
ATOM 2499 C CA . LYS A 1 314 ? -0.666 8.804 -16.453 1.00 94.38 314 LYS A CA 1
ATOM 2500 C C . LYS A 1 314 ? -0.965 9.032 -14.965 1.00 94.38 314 LYS A C 1
ATOM 2502 O O . LYS A 1 314 ? -2.007 9.580 -14.624 1.00 94.38 314 LYS A O 1
ATOM 2507 N N . THR A 1 315 ? -0.019 8.714 -14.083 1.00 94.50 315 THR A N 1
ATOM 2508 C CA . THR A 1 315 ? -0.146 8.817 -12.615 1.00 94.50 315 THR A CA 1
ATOM 2509 C C . THR A 1 315 ? -0.517 10.213 -12.119 1.00 94.50 315 THR A C 1
ATOM 2511 O O . THR A 1 315 ? -1.198 10.364 -11.111 1.00 94.50 315 THR A O 1
ATOM 2514 N N . LYS A 1 316 ? -0.127 11.266 -12.851 1.00 96.19 316 LYS A N 1
ATOM 2515 C CA . LYS A 1 316 ? -0.552 12.641 -12.547 1.00 96.19 316 LYS A CA 1
ATOM 2516 C C . LYS A 1 316 ? -2.074 12.813 -12.646 1.00 96.19 316 LYS A C 1
ATOM 2518 O O . LYS A 1 316 ? -2.641 13.558 -11.856 1.00 96.19 316 LYS A O 1
ATOM 2523 N N . ILE A 1 317 ? -2.728 12.148 -13.601 1.00 96.50 317 ILE A N 1
ATOM 2524 C CA . ILE A 1 317 ? -4.187 12.204 -13.758 1.00 96.50 317 ILE A CA 1
ATOM 2525 C C . ILE A 1 317 ? -4.851 11.489 -12.585 1.00 96.50 317 ILE A C 1
ATOM 2527 O O . ILE A 1 317 ? -5.744 12.064 -11.972 1.00 96.50 317 ILE A O 1
ATOM 2531 N N . THR A 1 318 ? -4.369 10.294 -12.227 1.00 95.69 318 THR A N 1
ATOM 2532 C CA . THR A 1 318 ? -4.843 9.559 -11.046 1.00 95.69 318 THR A CA 1
ATOM 2533 C C . THR A 1 318 ? -4.754 10.422 -9.791 1.00 95.69 318 THR A C 1
ATOM 2535 O O . THR A 1 318 ? -5.744 10.575 -9.081 1.00 95.69 318 THR A O 1
ATOM 2538 N N . P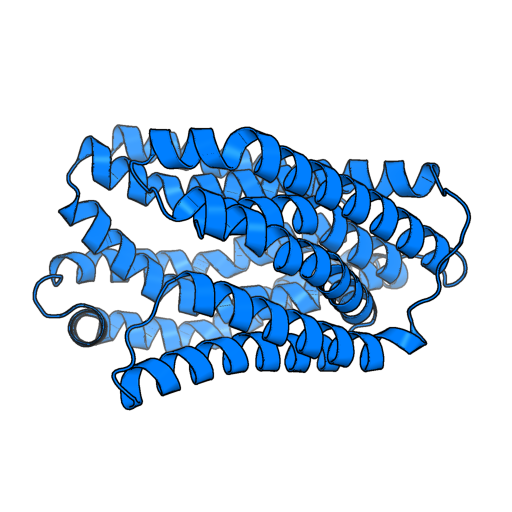HE A 1 319 ? -3.607 11.070 -9.571 1.00 96.19 319 PHE A N 1
ATOM 2539 C CA . PHE A 1 319 ? -3.409 11.985 -8.451 1.00 96.19 319 PHE A CA 1
ATOM 2540 C C . PHE A 1 319 ? -4.433 13.126 -8.435 1.00 96.19 319 PHE A C 1
ATOM 2542 O O . PHE A 1 319 ? -5.070 13.354 -7.412 1.00 96.19 319 PHE A O 1
ATOM 2549 N N . ILE A 1 320 ? -4.628 13.817 -9.564 1.00 96.94 320 ILE A N 1
ATOM 2550 C CA . ILE A 1 320 ? -5.589 14.926 -9.661 1.00 96.94 320 ILE A CA 1
ATOM 2551 C C . ILE A 1 320 ? -7.012 14.445 -9.361 1.00 96.94 320 ILE A C 1
ATOM 2553 O O . ILE A 1 320 ? -7.715 15.091 -8.590 1.00 96.94 320 ILE A O 1
ATOM 2557 N N . VAL A 1 321 ? -7.429 13.309 -9.927 1.00 95.62 321 VAL A N 1
ATOM 2558 C CA . VAL A 1 321 ? -8.766 12.744 -9.692 1.00 95.62 321 VAL A CA 1
ATOM 2559 C C . VAL A 1 321 ? -8.963 12.418 -8.214 1.00 95.62 321 VAL A C 1
ATOM 2561 O O . VAL A 1 321 ? -9.969 12.822 -7.640 1.00 95.62 321 VAL A O 1
ATOM 2564 N N . VAL A 1 322 ? -8.000 11.748 -7.577 1.00 94.12 322 VAL A N 1
ATOM 2565 C CA . VAL A 1 322 ? -8.103 11.390 -6.154 1.00 94.12 322 VAL A CA 1
ATOM 2566 C C . VAL A 1 322 ? -8.109 12.631 -5.262 1.00 94.12 322 VAL A C 1
ATOM 2568 O O . VAL A 1 322 ? -8.884 12.679 -4.315 1.00 94.12 322 VAL A O 1
ATOM 2571 N N . VAL A 1 323 ? -7.321 13.663 -5.574 1.00 95.38 323 VAL A N 1
ATOM 2572 C CA . VAL A 1 323 ? -7.365 14.941 -4.842 1.00 95.38 323 VAL A CA 1
ATOM 2573 C C . VAL A 1 323 ? -8.730 15.614 -4.981 1.00 95.38 323 VAL A C 1
ATOM 2575 O O . VAL A 1 323 ? -9.275 16.079 -3.986 1.00 95.38 323 VAL A O 1
ATOM 2578 N N . ILE A 1 324 ? -9.304 15.651 -6.185 1.00 95.38 324 ILE A N 1
ATOM 2579 C CA . ILE A 1 324 ? -10.637 16.229 -6.405 1.00 95.38 324 ILE A CA 1
ATOM 2580 C C . ILE A 1 324 ? -11.688 15.456 -5.605 1.00 95.38 324 ILE A C 1
ATOM 2582 O O . ILE A 1 324 ? -12.479 16.071 -4.896 1.00 95.38 324 ILE A O 1
ATOM 2586 N N . VAL A 1 325 ? -11.667 14.121 -5.663 1.00 92.19 325 VAL A N 1
ATOM 2587 C CA . VAL A 1 325 ? -12.572 13.268 -4.878 1.00 92.19 325 VAL A CA 1
ATOM 2588 C C . VAL A 1 325 ? -12.393 13.516 -3.381 1.00 92.19 325 VAL A C 1
ATOM 2590 O O . VAL A 1 325 ? -13.386 13.636 -2.670 1.00 92.19 325 VAL A O 1
ATOM 2593 N N . ALA A 1 326 ? -11.154 13.668 -2.908 1.00 92.12 326 ALA A N 1
ATOM 2594 C CA . ALA A 1 326 ? -10.863 13.972 -1.513 1.00 92.12 326 ALA A CA 1
ATOM 2595 C C . ALA A 1 326 ? -11.453 15.309 -1.071 1.00 92.12 326 ALA A C 1
ATOM 2597 O O . ALA A 1 326 ? -12.112 15.376 -0.040 1.00 92.12 326 ALA A O 1
ATOM 2598 N N . VAL A 1 327 ? -11.253 16.363 -1.863 1.00 94.12 327 VAL A N 1
ATOM 2599 C CA . VAL A 1 327 ? -11.794 17.694 -1.568 1.00 94.12 327 VAL A CA 1
ATOM 2600 C C . VAL A 1 327 ? -13.320 17.673 -1.583 1.00 94.12 327 VAL A C 1
ATOM 2602 O O . VAL A 1 327 ? -13.936 18.213 -0.669 1.00 94.12 327 VAL A O 1
ATOM 2605 N N . ILE A 1 328 ? -13.935 17.020 -2.574 1.00 93.62 328 ILE A N 1
ATOM 2606 C CA . ILE A 1 328 ? -15.395 16.877 -2.646 1.00 93.62 328 ILE A CA 1
ATOM 2607 C C . ILE A 1 328 ? -15.923 16.143 -1.412 1.00 93.62 328 ILE A C 1
ATOM 2609 O O . ILE A 1 328 ? -16.873 16.617 -0.801 1.00 93.62 328 ILE A O 1
ATOM 2613 N N . ASN A 1 329 ? -15.301 15.028 -1.021 1.00 91.94 329 ASN A N 1
ATOM 2614 C CA . ASN A 1 329 ? -15.687 14.275 0.171 1.00 91.94 329 ASN A CA 1
ATOM 2615 C C . ASN A 1 329 ? -15.611 15.155 1.435 1.00 91.94 329 ASN A C 1
ATOM 2617 O O . ASN A 1 329 ? -16.594 15.241 2.164 1.00 91.94 329 ASN A O 1
ATOM 2621 N N . ILE A 1 330 ? -14.510 15.888 1.642 1.00 92.81 330 ILE A N 1
ATOM 2622 C CA . ILE A 1 330 ? -14.343 16.786 2.799 1.00 92.81 330 ILE A CA 1
ATOM 2623 C C . ILE A 1 330 ? -15.440 17.857 2.834 1.00 92.81 330 ILE A C 1
ATOM 2625 O O . ILE A 1 330 ? -16.039 18.102 3.881 1.00 92.81 330 ILE A O 1
ATOM 2629 N N . VAL A 1 331 ? -15.707 18.498 1.693 1.00 94.50 331 VAL A N 1
ATOM 2630 C CA . VAL A 1 331 ? -16.724 19.554 1.591 1.00 94.50 331 VAL A CA 1
ATOM 2631 C C . VAL A 1 331 ? -18.120 18.990 1.848 1.00 94.50 331 VAL A C 1
ATOM 2633 O O . VAL A 1 331 ? -18.877 19.583 2.610 1.00 94.50 331 VAL A O 1
ATOM 2636 N N . LEU A 1 332 ? -18.462 17.842 1.259 1.00 92.94 332 LEU A N 1
ATOM 2637 C CA . LEU A 1 332 ? -19.762 17.206 1.474 1.00 92.94 332 LEU A CA 1
ATOM 2638 C C . LEU A 1 332 ? -19.943 16.756 2.924 1.00 92.94 332 LEU A C 1
ATOM 2640 O O . LEU A 1 332 ? -21.006 16.995 3.485 1.00 92.94 332 LEU A O 1
ATO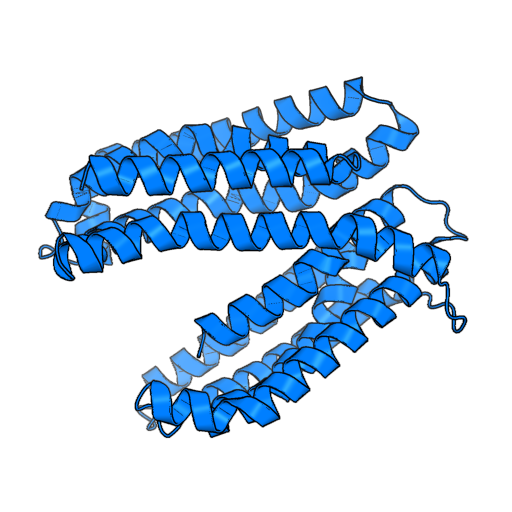M 2644 N N . ASN A 1 333 ? -18.914 16.185 3.550 1.00 91.75 333 ASN A N 1
ATOM 2645 C CA . ASN A 1 333 ? -18.958 15.840 4.968 1.00 91.75 333 ASN A CA 1
ATOM 2646 C C . ASN A 1 333 ? -19.210 17.072 5.836 1.00 91.75 333 ASN A C 1
ATOM 2648 O O . ASN A 1 333 ? -20.030 17.016 6.738 1.00 91.75 333 ASN A O 1
ATOM 2652 N N . TYR A 1 334 ? -18.546 18.194 5.554 1.00 92.62 334 TYR A N 1
ATOM 2653 C CA . TYR A 1 334 ? -18.744 19.420 6.329 1.00 92.62 334 TYR A CA 1
ATOM 2654 C C . TYR A 1 334 ? -20.156 20.006 6.176 1.00 92.62 334 TYR A C 1
ATOM 2656 O O . TYR A 1 334 ? -20.650 20.650 7.093 1.00 92.62 334 TYR A O 1
ATOM 2664 N N . LEU A 1 335 ? -20.793 19.820 5.016 1.00 94.06 335 LEU A N 1
ATOM 2665 C CA . LEU A 1 335 ? -22.134 20.345 4.742 1.00 94.06 335 LEU A CA 1
ATOM 2666 C C . LEU A 1 335 ? -23.268 19.430 5.225 1.00 94.06 335 LEU A C 1
ATOM 2668 O O . LEU A 1 335 ? -24.372 19.922 5.447 1.00 94.06 335 LEU A O 1
ATOM 2672 N N . LEU A 1 336 ? -23.034 18.115 5.299 1.00 92.06 336 LEU A N 1
ATOM 2673 C CA . LEU A 1 336 ? -24.067 17.107 5.575 1.00 92.06 336 LEU A CA 1
ATOM 2674 C C . LEU A 1 336 ? -24.018 16.526 6.997 1.00 92.06 336 LEU A C 1
ATOM 2676 O O . LEU A 1 336 ? -25.011 15.925 7.411 1.00 92.06 336 LEU A O 1
ATOM 2680 N N . ILE A 1 337 ? -22.889 16.657 7.704 1.00 87.94 337 ILE A N 1
ATOM 2681 C CA . ILE A 1 337 ? -22.741 16.322 9.133 1.00 87.94 337 ILE A CA 1
ATOM 2682 C C . ILE A 1 337 ? -23.089 17.561 9.951 1.00 87.94 337 ILE A C 1
ATOM 2684 O O . ILE A 1 337 ? -23.884 17.412 10.906 1.00 87.94 337 ILE A O 1
#

Radius of gyration: 21.24 Å; chains: 1; bounding box: 56×39×58 Å

Sequence (337 aa):
FLTVTTIQEIVRSSLVQNALIKFISSSDDDEKPKIISASFTISGIMTIVCIFFNFLFAHYLADLWDAKPFASILIHYNVVFLILGFLTQFNSIEQAHLSFKGVFWSNFIRQSSFFLAVLVFFITDVKLELIYLVYVQIFGAIFSTLVSYRHVKAYLKISFKLEWEWIKKIFSYGKFAFGTSVSSILSSSIDQMMLGSILSPKASGSFNIAVRITNLVEIPTSAVAAIVFPQSAKRLASDGMEAVRYLYEKSVGTILAFLLPSLVILFIFSDLFITIIAGKTYEDAVPLLRITLFYSLFVPFGRQFGTILDSIGKTKITFIVVVIVAVINIVLNYLLI

Foldseek 3Di:
DCVLLVLLLLLLLLLAQLLLLLDLLQDDLVCNQVLLQLSLVSSVVSLVVSLVVLQVCLVVVCVVVVNVCRSVLSNLLSLLSVLVSQLSSLCSLCLSVVHCVLVVVLVVLQVCLLVVVVVCCVVVVPDDDPSVSSVSSNVSSVVSSVSSCVVSVVVNRHDPDNNVVSNCSSNVLSVLSSLLSVLLVLLVCVLLVLCCPPPHPLSSVLLVLLVVVLVVLCVLLVVLLSNLLSVLSNCCNPPNDVVLVVSLVVSLVVSLVVSVVVLVVCLVCVQVSCCVPPNPVSSVSSVVNNVSSVVSNCVSNLSSVCSNCSSNSVSNVSSVVSNVVSVVSNVCSVVPD

Secondary structure (DSSP, 8-state):
-HHHHHHHHHHHHHHHHHHHHHHHHHS-TTTHHHHHHHHHHHHHHHHHHHHHHHHHHHHHHHHHTT-TTHHHHHHHHHHHHHHHHHHHHHHHHHHHTT--HHHHHHHHHHHHHHHHHHHHHHHHT----HHHHHHHHHHHHHHHHHHHHHHHTTT-----S--HHHHHHHHHHHHHHHHHHHHHHHHHHHHHHHIIIII-HHHHHHHHHHHHHHHHHHHHHHHHHHHHHHHHHHHHHHHHHHHHHHHHHHHHHHHHHHHHHHHHHHHHTHHHHHHHHH-GGGTTHHHHHHHHHHHTTTHHHHHHHHHHHHHTT-HHHHHHHHHHHHHHHHHHHHHH-